Protein AF-A0A9W9SKX3-F1 (afdb_monomer)

Solvent-accessible surface area (backbone atoms only — not comparable to full-atom values): 18596 Å² total; per-residue (Å²): 136,82,83,76,76,80,79,74,72,81,69,58,76,61,80,71,38,95,54,42,66,59,54,50,50,53,52,48,54,53,48,56,59,69,65,38,61,65,58,38,24,71,70,32,50,40,40,83,48,61,74,88,72,65,64,90,81,60,79,49,69,52,56,48,48,51,50,60,40,49,48,82,73,51,78,71,73,56,67,73,58,59,74,69,52,85,71,80,72,81,78,50,69,45,62,82,45,67,69,29,46,52,52,50,53,52,52,54,46,53,52,51,53,51,51,45,63,73,47,64,78,52,58,73,64,60,57,52,52,49,52,50,54,51,50,54,28,50,71,64,54,83,53,51,68,47,24,53,54,48,19,64,73,22,50,82,88,35,46,70,56,13,52,50,20,47,54,49,32,51,50,50,53,51,54,52,52,54,51,53,56,47,54,51,48,53,57,51,50,69,68,63,77,62,77,86,85,60,84,82,78,51,69,66,56,58,52,52,57,56,70,73,46,51,73,69,53,51,52,48,52,54,51,52,50,56,51,52,53,54,50,52,54,52,52,50,54,52,50,53,55,49,52,55,56,56,60,69,71,74,73,84,86,83,85,93,73,98,75,80,92,83,83,88,82,93,77,90,78,84,82,82,79,85,80,89,77,86,83,80,87,80,88,80,89,78,90,79,84,83,78,89,83,82,92,78,133

Structure (mmCIF, N/CA/C/O backbone):
data_AF-A0A9W9SKX3-F1
#
_entry.id   AF-A0A9W9SKX3-F1
#
loop_
_atom_site.group_PDB
_atom_site.id
_atom_site.type_symbol
_atom_site.label_atom_id
_atom_site.label_alt_id
_atom_site.label_comp_id
_atom_site.label_asym_id
_atom_site.label_entity_id
_atom_site.label_seq_id
_atom_site.pdbx_PDB_ins_code
_atom_site.Cartn_x
_atom_site.Cartn_y
_atom_site.Cartn_z
_atom_site.occupancy
_atom_site.B_iso_or_equiv
_atom_site.auth_seq_id
_atom_site.auth_comp_id
_atom_site.auth_asym_id
_atom_site.auth_atom_id
_atom_site.pdbx_PDB_model_num
ATOM 1 N N . MET A 1 1 ? -3.813 43.305 -22.217 1.00 40.09 1 MET A N 1
ATOM 2 C CA . MET A 1 1 ? -4.902 42.540 -21.576 1.00 40.09 1 MET A CA 1
ATOM 3 C C . MET A 1 1 ? -4.262 41.583 -20.588 1.00 40.09 1 MET A C 1
ATOM 5 O O . MET A 1 1 ? -3.476 40.748 -21.013 1.00 40.09 1 MET A O 1
ATOM 9 N N . GLY A 1 2 ? -4.459 41.805 -19.288 1.00 44.22 2 GLY A N 1
ATOM 10 C CA . GLY A 1 2 ? -3.821 41.015 -18.234 1.00 44.22 2 GLY A CA 1
ATOM 11 C C . GLY A 1 2 ? -4.631 39.759 -17.936 1.00 44.22 2 GLY A C 1
ATOM 12 O O . GLY A 1 2 ? -5.808 39.866 -17.610 1.00 44.22 2 GLY A O 1
ATOM 13 N N . LEU A 1 3 ? -4.001 38.592 -18.056 1.00 43.84 3 LEU A N 1
ATOM 14 C CA . LEU A 1 3 ? -4.539 37.328 -17.562 1.00 43.84 3 LEU A CA 1
ATOM 15 C C . LEU A 1 3 ? -4.432 37.354 -16.034 1.00 43.84 3 LEU A C 1
ATOM 17 O O . LEU A 1 3 ? -3.364 37.112 -15.473 1.00 43.84 3 LEU A O 1
ATOM 21 N N . THR A 1 4 ? -5.515 37.720 -15.356 1.00 54.31 4 THR A N 1
ATOM 22 C CA . THR A 1 4 ? -5.640 37.494 -13.917 1.00 54.31 4 THR A CA 1
ATOM 23 C C . THR A 1 4 ? -5.700 35.988 -13.711 1.00 54.31 4 THR A C 1
ATOM 25 O O . THR A 1 4 ? -6.670 35.351 -14.110 1.00 54.31 4 THR A O 1
ATOM 28 N N . ALA A 1 5 ? -4.629 35.412 -13.166 1.00 51.38 5 ALA A N 1
ATOM 29 C CA . ALA A 1 5 ? -4.617 34.017 -12.761 1.00 51.38 5 ALA A CA 1
ATOM 30 C C . ALA A 1 5 ? -5.738 33.815 -11.737 1.00 51.38 5 ALA A C 1
ATOM 32 O O . ALA A 1 5 ? -5.688 34.401 -10.653 1.00 51.38 5 ALA A O 1
ATOM 33 N N . ASP A 1 6 ? -6.748 33.027 -12.103 1.00 45.41 6 ASP A N 1
ATOM 34 C CA . ASP A 1 6 ? -7.786 32.596 -11.179 1.00 45.41 6 ASP A CA 1
ATOM 35 C C . ASP A 1 6 ? -7.108 31.874 -10.018 1.00 45.41 6 ASP A C 1
ATOM 37 O O . ASP A 1 6 ? -6.620 30.748 -10.133 1.00 45.41 6 ASP A O 1
ATOM 41 N N . THR A 1 7 ? -7.044 32.546 -8.873 1.00 50.81 7 THR A N 1
ATOM 42 C CA . THR A 1 7 ? -6.678 31.927 -7.609 1.00 50.81 7 THR A CA 1
ATOM 43 C C . THR A 1 7 ? -7.859 31.075 -7.176 1.00 50.81 7 THR A C 1
ATOM 45 O O . THR A 1 7 ? -8.626 31.463 -6.294 1.00 50.81 7 THR A O 1
ATOM 48 N N . THR A 1 8 ? -8.042 29.923 -7.819 1.00 56.19 8 THR A N 1
ATOM 49 C CA . THR A 1 8 ? -8.945 28.889 -7.328 1.00 56.19 8 THR A CA 1
ATOM 50 C C . THR A 1 8 ? -8.394 28.451 -5.981 1.00 56.19 8 THR A C 1
ATOM 52 O O . THR A 1 8 ? -7.432 27.682 -5.889 1.00 56.19 8 THR A O 1
ATOM 55 N N . THR A 1 9 ? -8.948 29.016 -4.916 1.00 61.16 9 THR A N 1
ATOM 56 C CA . THR A 1 9 ? -8.753 28.537 -3.558 1.00 61.16 9 THR A CA 1
ATOM 57 C C . THR A 1 9 ? -9.090 27.054 -3.581 1.00 61.16 9 THR A C 1
ATOM 59 O O . THR A 1 9 ? -10.220 26.677 -3.884 1.00 61.16 9 THR A O 1
ATOM 62 N N . LYS A 1 10 ? -8.079 26.202 -3.358 1.00 63.31 10 LYS A N 1
ATOM 63 C CA . LYS A 1 10 ? -8.256 24.754 -3.229 1.00 63.31 10 LYS A CA 1
ATOM 64 C C . LYS A 1 10 ? -9.215 24.524 -2.066 1.00 63.31 10 LYS A C 1
ATOM 66 O O . LYS A 1 10 ? -8.787 24.528 -0.914 1.00 63.31 10 LYS A O 1
ATOM 71 N N . LYS A 1 11 ? -10.511 24.421 -2.363 1.00 64.50 11 LYS A N 1
ATOM 72 C CA . LYS A 1 11 ? -11.519 24.030 -1.383 1.00 64.50 11 LYS A CA 1
ATOM 73 C C . LYS A 1 11 ? -11.118 22.658 -0.868 1.00 64.50 11 LYS A C 1
ATOM 75 O O . LYS A 1 11 ? -10.667 21.816 -1.648 1.00 64.50 11 LYS A O 1
ATOM 80 N N . ASN A 1 12 ? -11.200 22.469 0.443 1.00 66.25 12 ASN A N 1
ATOM 81 C CA . ASN A 1 12 ? -10.890 21.179 1.022 1.00 66.25 12 ASN A CA 1
ATOM 82 C C . ASN A 1 12 ? -11.922 20.189 0.455 1.00 66.25 12 ASN A C 1
ATOM 84 O O . ASN A 1 12 ? -13.111 20.498 0.503 1.00 66.25 12 ASN A O 1
ATOM 88 N N . PRO A 1 13 ? -11.528 19.040 -0.119 1.00 65.94 13 PRO A N 1
ATOM 89 C CA . PRO A 1 13 ? -12.482 18.085 -0.690 1.00 65.94 13 PRO A CA 1
ATOM 90 C C . PRO A 1 13 ? -13.563 17.647 0.313 1.00 65.94 13 PRO A C 1
ATOM 92 O O . PRO A 1 13 ? -14.682 17.333 -0.079 1.00 65.94 13 PRO A O 1
ATOM 95 N N . PHE A 1 14 ? -13.270 17.709 1.615 1.00 66.00 14 PHE A N 1
ATOM 96 C CA . PHE A 1 14 ? -14.242 17.442 2.677 1.00 66.00 14 PHE A CA 1
ATOM 97 C C . PHE A 1 14 ? -15.330 18.515 2.826 1.00 66.00 14 PHE A C 1
ATOM 99 O O . PHE A 1 14 ? -16.426 18.186 3.272 1.00 66.00 14 PHE A O 1
ATOM 106 N N . ASP A 1 15 ? -15.075 19.757 2.405 1.00 71.94 15 ASP A N 1
ATOM 107 C CA . ASP A 1 15 ? -16.069 20.842 2.435 1.00 71.94 15 ASP A CA 1
ATOM 108 C C . ASP A 1 15 ? -17.178 20.625 1.391 1.00 71.94 15 ASP A C 1
ATOM 110 O O . ASP A 1 15 ? -18.243 21.232 1.473 1.00 71.94 15 ASP A O 1
ATOM 114 N N . LEU A 1 16 ? -16.928 19.761 0.401 1.00 72.69 16 LEU A N 1
ATOM 115 C CA . LEU A 1 16 ? -17.885 19.376 -0.639 1.00 72.69 16 LEU A CA 1
ATOM 116 C C . LEU A 1 16 ? -18.698 18.128 -0.251 1.00 72.69 16 LEU A C 1
ATOM 118 O O . LEU A 1 16 ? -19.629 17.754 -0.962 1.00 72.69 16 LEU A O 1
ATOM 122 N N . CYS A 1 17 ? -18.372 17.476 0.872 1.00 74.25 17 CYS A N 1
ATOM 123 C CA . CYS A 1 17 ? -19.089 16.294 1.336 1.00 74.25 17 CYS A CA 1
ATOM 124 C C . CYS A 1 17 ? -20.402 16.687 2.017 1.00 74.25 17 CYS A C 1
ATOM 126 O O . CYS A 1 17 ? -20.392 17.316 3.074 1.00 74.25 17 CYS A O 1
ATOM 128 N N . ALA A 1 18 ? -21.533 16.225 1.475 1.00 80.50 18 ALA A N 1
ATOM 129 C CA . ALA A 1 18 ? -22.851 16.399 2.096 1.00 80.50 18 ALA A CA 1
ATOM 130 C C . ALA A 1 18 ? -22.955 15.761 3.498 1.00 80.50 18 ALA A C 1
ATOM 132 O O . ALA A 1 18 ? -23.815 16.141 4.287 1.00 80.50 18 ALA A O 1
ATOM 133 N N . TYR A 1 19 ? -22.068 14.810 3.807 1.00 83.44 19 TYR A N 1
ATOM 134 C CA . TYR A 1 19 ? -22.033 14.054 5.060 1.00 83.44 19 TYR A CA 1
ATOM 135 C C . TYR A 1 19 ? -20.708 14.246 5.811 1.00 83.44 19 TYR A C 1
ATOM 137 O O . TYR A 1 19 ? -20.198 13.312 6.428 1.00 83.44 19 TYR A O 1
ATOM 145 N N . SER A 1 20 ? -20.116 15.442 5.742 1.00 84.62 20 SER A N 1
ATOM 146 C CA . SER A 1 20 ? -18.837 15.748 6.401 1.00 84.62 20 SER A CA 1
ATOM 147 C C . SER A 1 20 ? -18.860 15.466 7.910 1.00 84.62 20 SER A C 1
ATOM 149 O O . SER A 1 20 ? -17.894 14.912 8.435 1.00 84.62 20 SER A O 1
ATOM 151 N N . GLU A 1 21 ? -19.976 15.748 8.588 1.00 86.94 21 GLU A N 1
ATOM 152 C CA . GLU A 1 21 ? -20.178 15.433 10.009 1.00 86.94 21 GLU A CA 1
ATOM 153 C C . GLU A 1 21 ? -20.136 13.925 10.282 1.00 86.94 21 GLU A C 1
ATOM 155 O O . GLU A 1 21 ? -19.436 13.485 11.190 1.00 86.94 21 GLU A O 1
ATOM 160 N N . LEU A 1 22 ? -20.806 13.119 9.453 1.00 87.50 22 LEU A N 1
ATOM 161 C CA . LEU A 1 22 ? -20.829 11.662 9.601 1.00 87.50 22 LEU A CA 1
ATOM 162 C C . LEU A 1 22 ? -19.451 11.043 9.336 1.00 87.50 22 LEU A C 1
ATOM 164 O O . LEU A 1 22 ? -19.031 10.124 10.039 1.00 87.50 22 LEU A O 1
ATOM 168 N N . VAL A 1 23 ? -18.724 11.553 8.336 1.00 87.31 23 VAL A N 1
ATOM 169 C CA . VAL A 1 23 ? -17.339 11.137 8.064 1.00 87.31 23 VAL A CA 1
ATOM 170 C C . VAL A 1 23 ? -16.444 11.482 9.255 1.00 87.31 23 VAL A C 1
ATOM 172 O O . VAL A 1 23 ? -15.655 10.643 9.689 1.00 87.31 23 VAL A O 1
ATOM 175 N N . TYR A 1 24 ? -16.588 12.684 9.817 1.00 86.44 24 TYR A N 1
ATOM 176 C CA . TYR A 1 24 ? -15.844 13.111 10.999 1.00 86.44 24 TYR A CA 1
ATOM 177 C C . TYR A 1 24 ? -16.155 12.244 12.227 1.00 86.44 24 TYR A C 1
ATOM 179 O O . TYR A 1 24 ? -15.233 11.793 12.910 1.00 86.44 24 TYR A O 1
ATOM 187 N N . GLU A 1 25 ? -17.431 11.960 12.487 1.00 87.56 25 GLU A N 1
ATOM 188 C CA . GLU A 1 25 ? -17.866 11.091 13.582 1.00 87.56 25 GLU A CA 1
ATOM 189 C C . GLU A 1 25 ? -17.311 9.673 13.412 1.00 87.56 25 GLU A C 1
ATOM 191 O O . GLU A 1 25 ? -16.706 9.127 14.334 1.00 87.56 25 GLU A O 1
ATOM 196 N N . THR A 1 26 ? -17.410 9.110 12.205 1.00 88.25 26 THR A N 1
ATOM 197 C CA . THR A 1 26 ? -16.877 7.778 11.890 1.00 88.25 26 THR A CA 1
ATOM 198 C C . THR A 1 26 ? -15.363 7.722 12.103 1.00 88.25 26 THR A C 1
ATOM 200 O O . THR A 1 26 ? -14.863 6.809 12.757 1.00 88.25 26 THR A O 1
ATOM 203 N N . MET A 1 27 ? -14.620 8.723 11.620 1.00 87.94 27 MET A N 1
ATOM 204 C CA . MET A 1 27 ? -13.174 8.828 11.845 1.00 87.94 27 MET A CA 1
ATOM 205 C C . MET A 1 27 ? -12.830 8.957 13.332 1.00 87.94 27 MET A C 1
ATOM 207 O O . MET A 1 27 ? -11.883 8.328 13.800 1.00 87.94 27 MET A O 1
ATOM 211 N N . THR A 1 28 ? -13.611 9.724 14.089 1.00 87.06 28 THR A N 1
ATOM 212 C CA . THR A 1 28 ? -13.424 9.890 15.537 1.00 87.06 28 THR A CA 1
ATOM 213 C C . THR A 1 28 ? -13.655 8.575 16.279 1.00 87.06 28 THR A C 1
ATOM 215 O O . THR A 1 28 ? -12.850 8.208 17.129 1.00 87.06 28 THR A O 1
ATOM 218 N N . LEU A 1 29 ? -14.693 7.817 15.915 1.00 87.44 29 LEU A N 1
ATOM 219 C CA . LEU A 1 29 ? -14.964 6.494 16.483 1.00 87.44 29 LEU A CA 1
ATOM 220 C C . LEU A 1 29 ? -13.845 5.493 16.178 1.00 87.44 29 LEU A C 1
ATOM 222 O O . LEU A 1 29 ? -13.479 4.695 17.042 1.00 87.44 29 LEU A O 1
ATOM 226 N N . ILE A 1 30 ? -13.282 5.540 14.967 1.00 88.69 30 ILE A N 1
ATOM 227 C CA . ILE A 1 30 ? -12.118 4.729 14.597 1.00 88.69 30 ILE A CA 1
ATOM 228 C C . ILE A 1 30 ? -10.927 5.109 15.482 1.00 88.69 30 ILE A C 1
ATOM 230 O O . ILE A 1 30 ? -10.286 4.226 16.045 1.00 88.69 30 ILE A O 1
ATOM 234 N N . LEU A 1 31 ? -10.645 6.403 15.655 1.00 87.88 31 LEU A N 1
ATOM 235 C CA . LEU A 1 31 ? -9.542 6.868 16.499 1.00 87.88 31 LEU A CA 1
ATOM 236 C C . LEU A 1 31 ? -9.719 6.459 17.967 1.00 87.88 31 LEU A C 1
ATOM 238 O O . LEU A 1 31 ? -8.793 5.878 18.528 1.00 87.88 31 LEU A O 1
ATOM 242 N N . ASP A 1 32 ? -10.903 6.656 18.554 1.00 85.31 32 ASP A N 1
ATOM 243 C CA . ASP A 1 32 ? -11.211 6.254 19.937 1.00 85.31 32 ASP A CA 1
ATOM 244 C C . ASP A 1 32 ? -11.018 4.740 20.148 1.00 85.31 32 ASP A C 1
ATOM 246 O O . ASP A 1 32 ? -10.490 4.287 21.169 1.00 85.31 32 ASP A O 1
ATOM 250 N N . ARG A 1 33 ? -11.346 3.930 19.129 1.00 85.00 33 ARG A N 1
ATOM 251 C CA . ARG A 1 33 ? -11.105 2.476 19.133 1.00 85.00 33 ARG A CA 1
ATOM 252 C C . ARG A 1 33 ? -9.624 2.130 19.307 1.00 85.00 33 ARG A C 1
ATOM 254 O O . ARG A 1 33 ? -9.314 1.119 19.938 1.00 85.00 33 ARG A O 1
ATOM 261 N N . PHE A 1 34 ? -8.737 2.927 18.712 1.00 85.94 34 PHE A N 1
ATOM 262 C CA . PHE A 1 34 ? -7.289 2.704 18.685 1.00 85.94 34 PHE A CA 1
ATOM 263 C C . PHE A 1 34 ? -6.523 3.466 19.774 1.00 85.94 34 PHE A C 1
ATOM 265 O O . PHE A 1 34 ? -5.376 3.119 20.058 1.00 85.94 34 PHE A O 1
ATOM 272 N N . GLU A 1 35 ? -7.136 4.472 20.396 1.00 85.94 35 GLU A N 1
ATOM 273 C CA . GLU A 1 35 ? -6.542 5.267 21.472 1.00 85.94 35 GLU A CA 1
ATOM 274 C C . GLU A 1 35 ? -6.507 4.502 22.804 1.00 85.94 35 GLU A C 1
ATOM 276 O O . GLU A 1 35 ? -5.521 4.564 23.547 1.00 85.94 35 GLU A O 1
ATOM 281 N N . ASP A 1 36 ? -7.540 3.702 23.085 1.00 85.50 36 ASP A N 1
ATOM 282 C CA . ASP A 1 36 ? -7.607 2.895 24.301 1.00 85.50 36 ASP A CA 1
ATOM 283 C C . ASP A 1 36 ? -6.690 1.664 24.213 1.00 85.50 36 ASP A C 1
ATOM 285 O O . ASP A 1 36 ? -7.048 0.563 23.781 1.00 85.50 36 ASP A O 1
ATOM 289 N N . SER A 1 37 ? -5.468 1.881 24.686 1.00 81.25 37 SER A N 1
ATOM 290 C CA . SER A 1 37 ? -4.417 0.881 24.858 1.00 81.25 37 SER A CA 1
ATOM 291 C C . SER A 1 37 ? -4.879 -0.409 25.561 1.00 81.25 37 SER A C 1
ATOM 293 O O . SER A 1 37 ? -4.462 -1.504 25.174 1.00 81.25 37 SER A O 1
ATOM 295 N N . GLY A 1 38 ? -5.782 -0.306 26.544 1.00 85.81 38 GLY A N 1
ATOM 296 C CA . GLY A 1 38 ? -6.318 -1.446 27.284 1.00 85.81 38 GLY A CA 1
ATOM 297 C C . GLY A 1 38 ? -7.301 -2.254 26.442 1.00 85.81 38 GLY A C 1
ATOM 298 O O . GLY A 1 38 ? -7.209 -3.483 26.390 1.00 85.81 38 GLY A O 1
ATOM 299 N N . LYS A 1 39 ? -8.199 -1.585 25.708 1.00 88.50 39 LYS A N 1
ATOM 300 C CA . LYS A 1 39 ? -9.089 -2.249 24.737 1.00 88.50 39 LYS A CA 1
ATOM 301 C C . LYS A 1 39 ? -8.292 -2.923 23.622 1.00 88.50 39 LYS A C 1
ATOM 303 O O . LYS A 1 39 ? -8.586 -4.070 23.284 1.00 88.50 39 LYS A O 1
ATOM 308 N N . MET A 1 40 ? -7.263 -2.256 23.099 1.00 88.06 40 MET A N 1
ATOM 309 C CA . MET A 1 40 ? -6.363 -2.803 22.079 1.00 88.06 40 MET A CA 1
ATOM 310 C C . MET A 1 40 ? -5.644 -4.064 22.569 1.00 88.06 40 MET A C 1
ATOM 312 O O . MET A 1 40 ? -5.641 -5.089 21.883 1.00 88.06 40 MET A O 1
ATOM 316 N N . GLN A 1 41 ? -5.082 -4.022 23.779 1.00 89.06 41 GLN A N 1
ATOM 317 C CA . GLN A 1 41 ? -4.439 -5.177 24.400 1.00 89.06 41 GLN A CA 1
ATOM 318 C C . GLN A 1 41 ? -5.423 -6.331 24.621 1.00 89.06 41 GLN A C 1
ATOM 320 O O . GLN A 1 41 ? -5.132 -7.467 24.247 1.00 89.06 41 GLN A O 1
ATOM 325 N N . ASN A 1 42 ? -6.600 -6.055 25.183 1.00 90.62 42 ASN A N 1
ATOM 326 C CA . ASN A 1 42 ? -7.588 -7.088 25.489 1.00 90.62 42 ASN A CA 1
ATOM 327 C C . ASN A 1 42 ? -8.127 -7.753 24.216 1.00 90.62 42 ASN A C 1
ATOM 329 O O . ASN A 1 42 ? -8.180 -8.983 24.125 1.00 90.62 42 ASN A O 1
ATOM 333 N N . ARG A 1 43 ? -8.476 -6.949 23.209 1.00 90.69 43 ARG A N 1
ATOM 334 C CA . ARG A 1 43 ? -9.120 -7.428 21.985 1.00 90.69 43 ARG A CA 1
ATOM 335 C C . ARG A 1 43 ? -8.135 -8.064 21.015 1.00 90.69 43 ARG A C 1
ATOM 337 O O . ARG A 1 43 ? -8.368 -9.182 20.565 1.00 90.69 43 ARG A O 1
ATOM 344 N N . TYR A 1 44 ? -7.016 -7.395 20.747 1.00 92.44 44 TYR A N 1
ATOM 345 C CA . TYR A 1 44 ? -6.060 -7.827 19.725 1.00 92.44 44 TYR A CA 1
ATOM 346 C C . TYR A 1 44 ? -4.773 -8.430 20.301 1.00 92.44 44 TYR A C 1
ATOM 348 O O . TYR A 1 44 ? -3.903 -8.866 19.557 1.00 92.44 44 TYR A O 1
ATOM 356 N N . GLY A 1 45 ? -4.639 -8.533 21.627 1.00 90.25 45 GLY A N 1
ATOM 357 C CA . GLY A 1 45 ? -3.448 -9.127 22.244 1.00 90.25 45 GLY A CA 1
ATOM 358 C C . GLY A 1 45 ? -2.196 -8.275 22.057 1.00 90.25 45 GLY A C 1
ATOM 359 O O . GLY A 1 45 ? -1.088 -8.813 22.065 1.00 90.25 45 GLY A O 1
ATOM 360 N N . CYS A 1 46 ? -2.367 -6.968 21.855 1.00 88.81 46 CYS A N 1
ATOM 361 C CA . CYS A 1 46 ? -1.265 -6.037 21.684 1.00 88.81 46 CYS A CA 1
ATOM 362 C C . CYS A 1 46 ? -0.401 -6.007 22.951 1.00 88.81 46 CYS A C 1
ATOM 364 O O . CYS A 1 46 ? -0.873 -5.652 24.029 1.00 88.81 46 CYS A O 1
ATOM 366 N N . ALA A 1 47 ? 0.877 -6.349 22.816 1.00 87.44 47 ALA A N 1
ATOM 367 C CA . ALA A 1 47 ? 1.869 -6.178 23.868 1.00 87.44 47 ALA A CA 1
ATOM 368 C C . ALA A 1 47 ? 2.702 -4.928 23.572 1.00 87.44 47 ALA A C 1
ATOM 370 O O . ALA A 1 47 ? 3.182 -4.756 22.448 1.00 87.44 47 ALA A O 1
ATOM 371 N N . GLY A 1 48 ? 2.877 -4.061 24.570 1.00 83.38 48 GLY A N 1
ATOM 372 C CA . GLY A 1 48 ? 3.811 -2.944 24.472 1.00 83.38 48 GLY A CA 1
ATOM 373 C C . GLY A 1 48 ? 5.236 -3.475 24.333 1.00 83.38 48 GLY A C 1
ATOM 374 O O . GLY A 1 48 ? 5.664 -4.322 25.119 1.00 83.38 48 GLY A O 1
ATOM 375 N N . VAL A 1 49 ? 5.961 -3.003 23.323 1.00 82.50 49 VAL A N 1
ATOM 376 C CA . VAL A 1 49 ? 7.352 -3.397 23.080 1.00 82.50 49 VAL A CA 1
ATOM 377 C C . VAL A 1 49 ? 8.220 -2.150 23.070 1.00 82.50 49 VAL A C 1
ATOM 379 O O . VAL A 1 49 ? 7.882 -1.136 22.458 1.00 82.50 49 VAL A O 1
ATOM 382 N N . ASN A 1 50 ? 9.359 -2.218 23.758 1.00 79.38 50 ASN A N 1
ATOM 383 C CA . ASN A 1 50 ? 10.345 -1.147 23.703 1.00 79.38 50 ASN A CA 1
ATOM 384 C C . ASN A 1 50 ? 10.947 -1.104 22.297 1.00 79.38 50 ASN A C 1
ATOM 386 O O . ASN A 1 50 ? 11.374 -2.136 21.787 1.00 79.38 50 ASN A O 1
ATOM 390 N N . ALA A 1 51 ? 11.035 0.081 21.687 1.00 69.94 51 ALA A N 1
ATOM 391 C CA . ALA A 1 51 ? 11.567 0.239 20.328 1.00 69.94 51 ALA A CA 1
ATOM 392 C C . ALA A 1 51 ? 12.958 -0.406 20.148 1.00 69.94 51 ALA A C 1
ATOM 394 O O . ALA A 1 51 ? 13.253 -0.943 19.087 1.00 69.94 51 ALA A O 1
ATOM 395 N N . SER A 1 52 ? 13.773 -0.446 21.207 1.00 72.62 52 SER A N 1
ATOM 396 C CA . SER A 1 52 ? 15.091 -1.095 21.224 1.00 72.62 52 SER A CA 1
ATOM 397 C C . SER A 1 52 ? 15.063 -2.622 21.055 1.00 72.62 52 SER A C 1
ATOM 399 O O . SER A 1 52 ? 16.100 -3.214 20.783 1.00 72.62 52 SER A O 1
ATOM 401 N N . GLN A 1 53 ? 13.910 -3.273 21.241 1.00 69.81 53 GLN A N 1
ATOM 402 C CA . GLN A 1 53 ? 13.729 -4.724 21.075 1.00 69.81 53 GLN A CA 1
ATOM 403 C C . GLN A 1 53 ? 13.271 -5.109 19.661 1.00 69.81 53 GLN A C 1
ATOM 405 O O . GLN A 1 53 ? 13.314 -6.285 19.303 1.00 69.81 53 GLN A O 1
ATOM 410 N N . LEU A 1 54 ? 12.844 -4.139 18.845 1.00 66.62 54 LEU A N 1
ATOM 411 C CA . LEU A 1 54 ? 12.547 -4.347 17.430 1.00 66.62 54 LEU A CA 1
ATOM 412 C C . LEU A 1 54 ? 13.880 -4.358 16.670 1.00 66.62 54 LEU A C 1
ATOM 414 O O . LEU A 1 54 ? 14.340 -3.333 16.168 1.00 66.62 54 LEU A O 1
ATOM 418 N N . GLY A 1 55 ? 14.538 -5.519 16.672 1.00 59.16 55 GLY A N 1
ATOM 419 C CA . GLY A 1 55 ? 15.849 -5.716 16.059 1.00 59.16 55 GLY A CA 1
ATOM 420 C C . GLY A 1 55 ? 15.896 -5.291 14.584 1.00 59.16 55 GLY A C 1
ATOM 421 O O . GLY A 1 55 ? 14.867 -5.268 13.894 1.00 59.16 55 GLY A O 1
ATOM 422 N N . PRO A 1 56 ? 17.083 -4.929 14.068 1.00 61.34 56 PRO A N 1
ATOM 423 C CA . PRO A 1 56 ? 17.194 -4.389 12.733 1.00 61.34 56 PRO A CA 1
ATOM 424 C C . PRO A 1 56 ? 16.986 -5.388 11.582 1.00 61.34 56 PRO A C 1
ATOM 426 O O . PRO A 1 56 ? 16.932 -4.941 10.440 1.00 61.34 56 PRO A O 1
ATOM 429 N N . ASP A 1 57 ? 16.771 -6.671 11.872 1.00 56.34 57 ASP A N 1
ATOM 430 C CA . ASP A 1 57 ? 17.011 -7.775 10.930 1.00 56.34 57 ASP A CA 1
ATOM 431 C C . ASP A 1 57 ? 15.753 -8.393 10.294 1.00 56.34 57 ASP A C 1
ATOM 433 O O . ASP A 1 57 ? 15.800 -9.483 9.727 1.00 56.34 57 ASP A O 1
ATOM 437 N N . GLY A 1 58 ? 14.603 -7.715 10.353 1.00 61.75 58 GLY A N 1
ATOM 438 C CA . GLY A 1 58 ? 13.451 -8.115 9.534 1.00 61.75 58 GLY A CA 1
ATOM 439 C C . GLY A 1 58 ? 13.739 -7.966 8.026 1.00 61.75 58 GLY A C 1
ATOM 440 O O . GLY A 1 58 ? 14.699 -7.284 7.663 1.00 61.75 58 GLY A O 1
ATOM 441 N N . PRO A 1 59 ? 12.895 -8.519 7.129 1.00 60.00 59 PRO A N 1
ATOM 442 C CA . PRO A 1 59 ? 12.928 -8.278 5.676 1.00 60.00 59 PRO A CA 1
ATOM 443 C C . PRO A 1 59 ? 12.556 -6.820 5.348 1.00 60.00 59 PRO A C 1
ATOM 445 O O . PRO A 1 59 ? 11.560 -6.515 4.696 1.00 60.00 59 PRO A O 1
ATOM 448 N N . LYS A 1 60 ? 13.345 -5.882 5.866 1.00 64.06 60 LYS A N 1
ATOM 449 C CA . LYS A 1 60 ? 13.051 -4.458 5.889 1.00 64.06 60 LYS A CA 1
ATOM 450 C C . LYS A 1 60 ? 13.049 -3.860 4.502 1.00 64.06 60 LYS A C 1
ATOM 452 O O . LYS A 1 60 ? 12.284 -2.937 4.289 1.00 64.06 60 LYS A O 1
ATOM 457 N N . SER A 1 61 ? 13.843 -4.375 3.564 1.00 67.88 61 SER A N 1
ATOM 458 C CA . SER A 1 61 ? 13.966 -3.762 2.239 1.00 67.88 61 SER A CA 1
ATOM 459 C C . SER A 1 61 ? 12.619 -3.688 1.515 1.00 67.88 61 SER A C 1
ATOM 461 O O . SER A 1 61 ? 12.216 -2.603 1.103 1.00 67.88 61 SER A O 1
ATOM 463 N N . VAL A 1 62 ? 11.892 -4.805 1.449 1.00 75.88 62 VAL A N 1
ATOM 464 C CA . VAL A 1 62 ? 10.632 -4.922 0.699 1.00 75.88 62 VAL A CA 1
ATOM 465 C C . VAL A 1 62 ? 9.545 -4.055 1.343 1.00 75.88 62 VAL A C 1
ATOM 467 O O . VAL A 1 62 ? 8.966 -3.176 0.703 1.00 75.88 62 VAL A O 1
ATOM 470 N N . PHE A 1 63 ? 9.313 -4.228 2.649 1.00 74.75 63 PHE A N 1
ATOM 471 C CA . PHE A 1 63 ? 8.272 -3.487 3.368 1.00 74.75 63 PHE A CA 1
ATOM 472 C C . PHE A 1 63 ? 8.589 -1.999 3.525 1.00 74.75 63 PHE A C 1
ATOM 474 O O . PHE A 1 63 ? 7.676 -1.176 3.529 1.00 74.75 63 PHE A O 1
ATOM 481 N N . GLN A 1 64 ? 9.864 -1.622 3.634 1.00 80.25 64 GLN A N 1
ATOM 482 C CA . GLN A 1 64 ? 10.267 -0.219 3.703 1.00 80.25 64 GLN A CA 1
ATOM 483 C C . GLN A 1 64 ? 10.074 0.476 2.361 1.00 80.25 64 GLN A C 1
ATOM 485 O O . GLN A 1 64 ? 9.626 1.621 2.347 1.00 80.25 64 GLN A O 1
ATOM 490 N N . GLN A 1 65 ? 10.366 -0.186 1.239 1.00 75.69 65 GLN A N 1
ATOM 491 C CA . GLN A 1 65 ? 10.079 0.374 -0.081 1.00 75.69 65 GLN A CA 1
ATOM 492 C C . GLN A 1 65 ? 8.577 0.518 -0.314 1.00 75.69 65 GLN A C 1
ATOM 494 O O . GLN A 1 65 ? 8.137 1.571 -0.784 1.00 75.69 65 GLN A O 1
ATOM 499 N N . LEU A 1 66 ? 7.787 -0.482 0.089 1.00 79.94 66 LEU A N 1
ATOM 500 C CA . LEU A 1 66 ? 6.330 -0.408 0.038 1.00 79.94 66 LEU A CA 1
ATOM 501 C C . LEU A 1 66 ? 5.824 0.766 0.889 1.00 79.94 66 LEU A C 1
ATOM 503 O O . LEU A 1 66 ? 5.188 1.683 0.379 1.00 79.94 66 LEU A O 1
ATOM 507 N N . SER A 1 67 ? 6.213 0.820 2.164 1.00 78.38 67 SER A N 1
ATOM 508 C CA . SER A 1 67 ? 5.847 1.911 3.073 1.00 78.38 67 SER A CA 1
ATOM 509 C C . SER A 1 67 ? 6.286 3.280 2.544 1.00 78.38 67 SER A C 1
ATOM 511 O O . SER A 1 67 ? 5.519 4.234 2.615 1.00 78.38 67 SER A O 1
ATOM 513 N N . THR A 1 68 ? 7.475 3.387 1.946 1.00 79.06 68 THR A N 1
ATOM 514 C CA . THR A 1 68 ? 7.973 4.641 1.360 1.00 79.06 68 THR A CA 1
ATOM 515 C C . THR A 1 68 ? 7.161 5.061 0.138 1.00 79.06 68 THR A C 1
ATOM 517 O O . THR A 1 68 ? 6.866 6.245 -0.019 1.00 79.06 68 THR A O 1
ATOM 520 N N . SER A 1 69 ? 6.746 4.110 -0.695 1.00 76.50 69 SER A N 1
ATOM 521 C CA . SER A 1 69 ? 5.923 4.380 -1.879 1.00 76.50 69 SER A CA 1
ATOM 522 C C . SER A 1 69 ? 4.524 4.863 -1.491 1.00 76.50 69 SER A C 1
ATOM 524 O O . SER A 1 69 ? 3.991 5.785 -2.112 1.00 76.50 69 SER A O 1
ATOM 526 N N . PHE A 1 70 ? 3.983 4.327 -0.392 1.00 75.44 70 PHE A N 1
ATOM 527 C CA . PHE A 1 70 ? 2.691 4.718 0.172 1.00 75.44 70 PHE A CA 1
ATOM 528 C C . PHE A 1 70 ? 2.774 5.821 1.247 1.00 75.44 70 PHE A C 1
ATOM 530 O O . PHE A 1 70 ? 1.752 6.237 1.787 1.00 75.44 70 PHE A O 1
ATOM 537 N N . ASN A 1 71 ? 3.949 6.397 1.528 1.00 72.75 71 ASN A N 1
ATOM 538 C CA . ASN A 1 71 ? 4.074 7.464 2.533 1.00 72.75 71 ASN A CA 1
ATOM 539 C C . ASN A 1 71 ? 3.326 8.754 2.154 1.00 72.75 71 ASN A C 1
ATOM 541 O O . ASN A 1 71 ? 3.090 9.595 3.019 1.00 72.75 71 ASN A O 1
ATOM 545 N N . ASN A 1 72 ? 2.919 8.916 0.891 1.00 62.16 72 ASN A N 1
ATOM 546 C CA . ASN A 1 72 ? 2.053 10.026 0.481 1.00 62.16 72 ASN A CA 1
ATOM 547 C C . ASN A 1 72 ? 0.616 9.897 1.006 1.00 62.16 72 ASN A C 1
ATOM 549 O O . ASN A 1 72 ? -0.076 10.906 1.074 1.00 62.16 72 ASN A O 1
ATOM 553 N N . PHE A 1 73 ? 0.191 8.693 1.404 1.00 59.28 73 PHE A N 1
ATOM 554 C CA . PHE A 1 73 ? -1.108 8.439 2.038 1.00 59.28 73 PHE A CA 1
ATOM 555 C C . PHE A 1 73 ? -1.067 8.625 3.553 1.00 59.28 73 PHE A C 1
ATOM 557 O O . PHE A 1 73 ? -2.105 8.656 4.209 1.00 59.28 73 PHE A O 1
ATOM 564 N N . SER A 1 74 ? 0.129 8.769 4.129 1.00 57.53 74 SER A N 1
ATOM 565 C CA . SER A 1 74 ? 0.248 9.205 5.510 1.00 57.53 74 SER A CA 1
ATOM 566 C C . SER A 1 74 ? -0.286 10.629 5.576 1.00 57.53 74 SER A C 1
ATOM 568 O O . SER A 1 74 ? 0.284 11.530 4.952 1.00 57.53 74 SER A O 1
ATOM 570 N N . ALA A 1 75 ? -1.374 10.834 6.324 1.00 52.25 75 ALA A N 1
ATOM 571 C CA . ALA A 1 75 ? -1.788 12.160 6.744 1.00 52.25 75 ALA A CA 1
ATOM 572 C C . ALA A 1 75 ? -0.593 12.762 7.483 1.00 52.25 75 ALA A C 1
ATOM 574 O O . ALA A 1 75 ? -0.333 12.454 8.650 1.00 52.25 75 ALA A O 1
ATOM 575 N N . LYS A 1 76 ? 0.214 13.552 6.766 1.00 51.47 76 LYS A N 1
ATOM 576 C CA . LYS A 1 76 ? 1.301 14.316 7.357 1.00 51.47 76 LYS A CA 1
ATOM 577 C C . LYS A 1 76 ? 0.598 15.197 8.365 1.00 51.47 76 LYS A C 1
ATOM 579 O O . LYS A 1 76 ? -0.034 16.161 7.945 1.00 51.47 76 LYS A O 1
ATOM 584 N N . SER A 1 77 ? 0.643 14.819 9.649 1.00 45.69 77 SER A N 1
ATOM 585 C CA . SER A 1 77 ? 0.041 15.622 10.707 1.00 45.69 77 SER A CA 1
ATOM 586 C C . SER A 1 77 ? 0.551 17.024 10.459 1.00 45.69 77 SER A C 1
ATOM 588 O O . SER A 1 77 ? 1.775 17.233 10.450 1.00 45.69 77 SER A O 1
ATOM 590 N N . THR A 1 78 ? -0.360 17.929 10.121 1.00 44.50 78 THR A N 1
ATOM 591 C CA . THR A 1 78 ? -0.021 19.304 9.810 1.00 44.50 78 THR A CA 1
ATOM 592 C C . THR A 1 78 ? 0.902 19.777 10.918 1.00 44.50 78 THR A C 1
ATOM 594 O O . THR A 1 78 ? 0.641 19.537 12.095 1.00 44.50 78 THR A O 1
ATOM 597 N N . SER A 1 79 ? 2.054 20.337 10.554 1.00 47.62 79 SER A N 1
ATOM 598 C CA . SER A 1 79 ? 3.135 20.699 11.486 1.00 47.62 79 SER A CA 1
ATOM 599 C C . SER A 1 79 ? 2.656 21.532 12.685 1.00 47.62 79 SER A C 1
ATOM 601 O O . SER A 1 79 ? 3.310 21.551 13.725 1.00 47.62 79 SER A O 1
ATOM 603 N N . ILE A 1 80 ? 1.486 22.154 12.546 1.00 51.41 80 ILE A N 1
ATOM 604 C CA . ILE A 1 80 ? 0.721 22.865 13.566 1.00 51.41 80 ILE A CA 1
ATOM 605 C C . ILE A 1 80 ? 0.402 21.976 14.788 1.00 51.41 80 ILE A C 1
ATOM 607 O O . ILE A 1 80 ? 0.610 22.424 15.915 1.00 51.41 80 ILE A O 1
ATOM 611 N N . ASP A 1 81 ? 0.015 20.708 14.609 1.00 46.34 81 ASP A N 1
ATOM 612 C CA . ASP A 1 81 ? -0.282 19.798 15.732 1.00 46.34 81 ASP A CA 1
ATOM 613 C C . ASP A 1 81 ? 0.990 19.236 16.374 1.00 46.34 81 ASP A C 1
ATOM 615 O O . ASP A 1 81 ? 1.065 19.044 17.590 1.00 46.34 81 ASP A O 1
ATOM 619 N N . ARG A 1 82 ? 2.053 19.059 15.578 1.00 49.16 82 ARG A N 1
ATOM 620 C CA . ARG A 1 82 ? 3.382 18.683 16.092 1.00 49.16 82 ARG A CA 1
ATOM 621 C C . ARG A 1 82 ? 3.987 19.753 16.994 1.00 49.16 82 ARG A C 1
ATOM 623 O O . ARG A 1 82 ? 4.692 19.404 17.933 1.00 49.16 82 ARG A O 1
ATOM 630 N N . ALA A 1 83 ? 3.714 21.031 16.731 1.00 54.12 83 ALA A N 1
ATOM 631 C CA . ALA A 1 83 ? 4.216 22.130 17.552 1.00 54.12 83 ALA A CA 1
ATOM 632 C C . ALA A 1 83 ? 3.553 22.194 18.943 1.00 54.12 83 ALA A C 1
ATOM 634 O O . ALA A 1 83 ? 4.139 22.755 19.866 1.00 54.12 83 ALA A O 1
ATOM 635 N N . ARG A 1 84 ? 2.354 21.610 19.110 1.00 53.34 84 ARG A N 1
ATOM 636 C CA . ARG A 1 84 ? 1.626 21.559 20.394 1.00 53.34 84 ARG A CA 1
ATOM 637 C C . ARG A 1 84 ? 1.756 20.223 21.127 1.00 53.34 84 ARG A C 1
ATOM 639 O O . ARG A 1 84 ? 1.698 20.199 22.352 1.00 53.34 84 ARG A O 1
ATOM 646 N N . SER A 1 85 ? 1.984 19.123 20.412 1.00 49.50 85 SER A N 1
ATOM 647 C CA . SER A 1 85 ? 2.265 17.810 21.000 1.00 49.50 85 SER A CA 1
ATOM 648 C C . SER A 1 85 ? 3.747 17.703 21.384 1.00 49.50 85 SER A C 1
ATOM 650 O O . SER A 1 85 ? 4.538 17.046 20.706 1.00 49.50 85 SER A O 1
ATOM 652 N N . THR A 1 86 ? 4.153 18.316 22.493 1.00 48.06 86 THR A N 1
ATOM 653 C CA . THR A 1 86 ? 5.532 18.179 22.987 1.00 48.06 86 THR A CA 1
ATOM 654 C C . THR A 1 86 ? 5.871 16.768 23.482 1.00 48.06 86 THR A C 1
ATOM 656 O O . THR A 1 86 ? 7.051 16.479 23.648 1.00 48.06 86 THR A O 1
ATOM 659 N N . LEU A 1 87 ? 4.904 15.857 23.681 1.00 51.47 87 LEU A N 1
ATOM 660 C CA . LEU A 1 87 ? 5.161 14.610 24.421 1.00 51.47 87 LEU A CA 1
ATOM 661 C C . LEU A 1 87 ? 4.289 13.387 24.063 1.00 51.47 87 LEU A C 1
ATOM 663 O O . LEU A 1 87 ? 4.325 12.414 24.817 1.00 51.47 87 LEU A O 1
ATOM 667 N N . ILE A 1 88 ? 3.545 13.353 22.945 1.00 58.16 88 ILE A N 1
ATOM 668 C CA . ILE A 1 88 ? 2.843 12.111 22.557 1.00 58.16 88 ILE A CA 1
ATOM 669 C C . ILE A 1 88 ? 3.876 11.103 22.041 1.00 58.16 88 ILE A C 1
ATOM 671 O O . ILE A 1 88 ? 4.192 11.022 20.851 1.00 58.16 88 ILE A O 1
ATOM 675 N N . LYS A 1 89 ? 4.451 10.339 22.973 1.00 63.56 89 LYS A N 1
ATOM 676 C CA . LYS A 1 89 ? 5.275 9.175 22.667 1.00 63.56 89 LYS A CA 1
ATOM 677 C C . LYS A 1 89 ? 4.377 8.166 21.966 1.00 63.56 89 LYS A C 1
ATOM 679 O O . LYS A 1 89 ? 3.461 7.620 22.571 1.00 63.56 89 LYS A O 1
ATOM 684 N N . LYS A 1 90 ? 4.641 7.918 20.684 1.00 67.62 90 LYS A N 1
ATOM 685 C CA . LYS A 1 90 ? 4.029 6.793 19.979 1.00 67.62 90 LYS A CA 1
ATOM 686 C C . LYS A 1 90 ? 4.478 5.509 20.670 1.00 67.62 90 LYS A C 1
ATOM 688 O O . LYS A 1 90 ? 5.665 5.186 20.666 1.00 67.62 90 LYS A O 1
ATOM 693 N N . THR A 1 91 ? 3.539 4.803 21.283 1.00 70.56 91 THR A N 1
ATOM 694 C CA . THR A 1 91 ? 3.797 3.476 21.840 1.00 70.56 91 THR A CA 1
ATOM 695 C C . THR A 1 91 ? 3.844 2.469 20.698 1.00 70.56 91 THR A C 1
ATOM 697 O O . THR A 1 91 ? 2.950 2.441 19.852 1.00 70.56 91 THR A O 1
ATOM 700 N N . HIS A 1 92 ? 4.896 1.652 20.658 1.00 78.75 92 HIS A N 1
ATOM 701 C CA . HIS A 1 92 ? 4.986 0.540 19.721 1.00 78.75 92 HIS A CA 1
ATOM 702 C C . HIS A 1 92 ? 4.297 -0.686 20.313 1.00 78.75 92 HIS A C 1
ATOM 704 O O . HIS A 1 92 ? 4.552 -1.078 21.454 1.00 78.75 92 HIS A O 1
ATOM 710 N N . TRP A 1 93 ? 3.434 -1.292 19.508 1.00 85.31 93 TRP A N 1
ATOM 711 C CA . TRP A 1 93 ? 2.668 -2.475 19.865 1.00 85.31 93 TRP A CA 1
ATOM 712 C C . TRP A 1 93 ? 3.063 -3.628 18.957 1.00 85.31 93 TRP A C 1
ATOM 714 O O . TRP A 1 93 ? 3.299 -3.431 17.765 1.00 85.31 93 TRP A O 1
ATOM 724 N N . VAL A 1 94 ? 3.112 -4.833 19.517 1.00 86.69 94 VAL A N 1
ATOM 725 C CA . VAL A 1 94 ? 3.292 -6.069 18.753 1.00 86.69 94 VAL A CA 1
ATOM 726 C C . VAL A 1 94 ? 2.122 -6.995 19.034 1.00 86.69 94 VAL A C 1
ATOM 728 O O . VAL A 1 94 ? 1.7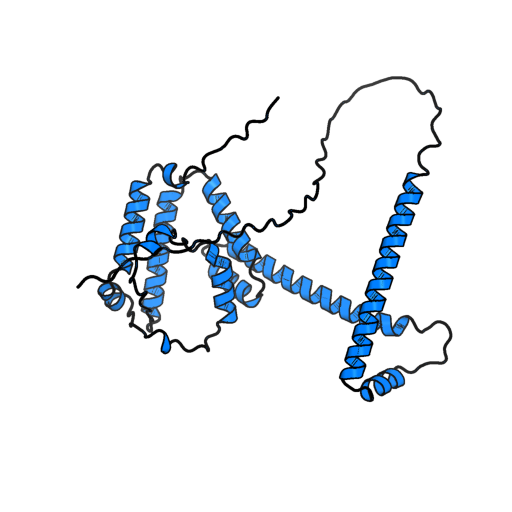64 -7.228 20.189 1.00 86.69 94 VAL A O 1
ATOM 731 N N . ILE A 1 95 ? 1.549 -7.542 17.967 1.00 91.75 95 ILE A N 1
ATOM 732 C CA . ILE A 1 95 ? 0.509 -8.564 18.031 1.00 91.75 95 ILE A CA 1
ATOM 733 C C . ILE A 1 95 ? 1.187 -9.905 17.779 1.00 91.75 95 ILE A C 1
ATOM 735 O O . ILE A 1 95 ? 1.766 -10.123 16.719 1.00 91.75 95 ILE A O 1
ATOM 739 N N . ARG A 1 96 ? 1.169 -10.784 18.784 1.00 88.88 96 ARG A N 1
ATOM 740 C CA . ARG A 1 96 ? 1.799 -12.114 18.699 1.00 88.88 96 ARG A CA 1
ATOM 741 C C . ARG A 1 96 ? 0.847 -13.201 18.211 1.00 88.88 96 ARG A C 1
ATOM 743 O O . ARG A 1 96 ? 1.296 -14.243 17.752 1.00 88.88 96 ARG A O 1
ATOM 750 N N . ASP A 1 97 ? -0.452 -12.975 18.368 1.00 92.88 97 ASP A N 1
ATOM 751 C CA . ASP A 1 97 ? -1.488 -13.938 18.018 1.00 92.88 97 ASP A CA 1
ATOM 752 C C . ASP A 1 97 ? -1.994 -13.658 16.600 1.00 92.88 97 ASP A C 1
ATOM 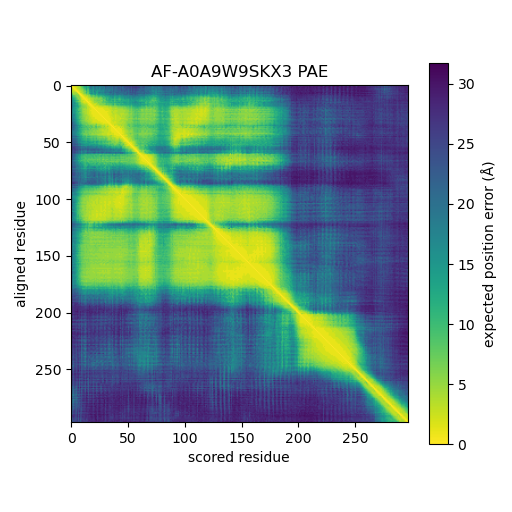754 O O . ASP A 1 97 ? -2.565 -12.599 16.333 1.00 92.88 97 ASP A O 1
ATOM 758 N N . HIS A 1 98 ? -1.788 -14.623 15.703 1.00 92.69 98 HIS A N 1
ATOM 759 C CA . HIS A 1 98 ? -2.207 -14.538 14.307 1.00 92.69 98 HIS A CA 1
ATOM 760 C C . HIS A 1 98 ? -3.708 -14.273 14.158 1.00 92.69 98 HIS A C 1
ATOM 762 O O . HIS A 1 98 ? -4.100 -13.383 13.413 1.00 92.69 98 HIS A O 1
ATOM 768 N N . LYS A 1 99 ? -4.556 -14.973 14.921 1.00 95.31 99 LYS A N 1
ATOM 769 C CA . LYS A 1 99 ? -6.017 -14.824 14.819 1.00 95.31 99 LYS A CA 1
ATOM 770 C C . LYS A 1 99 ? -6.465 -13.435 15.252 1.00 95.31 99 LYS A C 1
ATOM 772 O O . LYS A 1 99 ? -7.400 -12.857 14.698 1.00 95.31 99 LYS A O 1
ATOM 777 N N . LYS A 1 100 ? -5.784 -12.876 16.252 1.00 94.00 100 LYS A N 1
ATOM 778 C CA . LYS A 1 100 ? -6.051 -11.512 16.711 1.00 94.00 100 LYS A CA 1
ATOM 779 C C . LYS A 1 100 ? -5.561 -10.465 15.718 1.00 94.00 100 LYS A C 1
ATOM 781 O O . LYS A 1 100 ? -6.223 -9.442 15.563 1.00 94.00 100 LYS A O 1
ATOM 786 N N . PHE A 1 101 ? -4.447 -10.726 15.034 1.00 92.75 101 PHE A N 1
ATOM 787 C CA . PHE A 1 101 ? -3.992 -9.892 13.927 1.00 92.75 101 PHE A CA 1
ATOM 788 C C . PHE A 1 101 ? -5.003 -9.905 12.775 1.00 92.75 101 PHE A C 1
ATOM 790 O O . PHE A 1 101 ? -5.424 -8.840 12.340 1.00 92.75 101 PHE A O 1
ATOM 797 N N . GLU A 1 102 ? -5.481 -11.077 12.353 1.00 93.12 102 GLU A N 1
ATOM 798 C CA . GLU A 1 102 ? -6.535 -11.192 11.335 1.00 93.12 102 GLU A CA 1
ATOM 799 C C . GLU A 1 102 ? -7.804 -10.435 11.737 1.00 93.12 102 GLU A C 1
ATOM 801 O O . GLU A 1 102 ? -8.361 -9.697 10.931 1.00 93.12 102 GLU A O 1
ATOM 806 N N . THR A 1 103 ? -8.222 -10.547 13.002 1.00 94.12 103 THR A N 1
ATOM 807 C CA . THR A 1 103 ? -9.377 -9.802 13.528 1.00 94.12 103 THR A CA 1
ATOM 808 C C . THR A 1 103 ? -9.165 -8.287 13.434 1.00 94.12 103 THR A C 1
ATOM 810 O O . THR A 1 103 ? -10.084 -7.558 13.074 1.00 94.12 103 THR A O 1
ATOM 813 N N . LEU A 1 104 ? -7.956 -7.797 13.732 1.00 92.56 104 LEU A N 1
ATOM 814 C CA . LEU A 1 104 ? -7.619 -6.383 13.577 1.00 92.56 104 LEU A CA 1
ATOM 815 C C . LEU A 1 104 ? -7.710 -5.942 12.111 1.00 92.56 104 LEU A C 1
ATOM 817 O O . LEU A 1 104 ? -8.282 -4.891 11.832 1.00 92.56 104 LEU A O 1
ATOM 821 N N . ILE A 1 105 ? -7.147 -6.725 11.187 1.00 92.12 105 ILE A N 1
ATOM 822 C CA . ILE A 1 105 ? -7.186 -6.416 9.753 1.00 92.12 105 ILE A CA 1
ATOM 823 C C . ILE A 1 105 ? -8.627 -6.427 9.236 1.00 92.12 105 ILE A C 1
ATOM 825 O O . ILE A 1 105 ? -9.011 -5.517 8.506 1.00 92.12 105 ILE A O 1
ATOM 829 N N . TYR A 1 106 ? -9.436 -7.398 9.661 1.00 93.69 106 TYR A N 1
ATOM 830 C CA . TYR A 1 106 ? -10.852 -7.484 9.314 1.00 93.69 106 TYR A CA 1
ATOM 831 C C . TYR A 1 106 ? -11.637 -6.255 9.789 1.00 93.69 106 TYR A C 1
ATOM 833 O O . TYR A 1 106 ? -12.375 -5.654 9.014 1.00 93.69 106 TYR A O 1
ATOM 841 N N . ASP A 1 107 ? -11.437 -5.833 11.039 1.00 92.31 107 ASP A N 1
ATOM 842 C CA . ASP A 1 107 ? -12.095 -4.641 11.575 1.00 92.31 107 ASP A CA 1
ATOM 843 C C . ASP A 1 107 ? -11.626 -3.362 10.868 1.00 92.31 107 ASP A C 1
ATOM 845 O O . ASP A 1 107 ? -12.446 -2.515 10.518 1.00 92.31 107 ASP A O 1
ATOM 849 N N . ALA A 1 108 ? -10.317 -3.226 10.623 1.00 90.56 108 ALA A N 1
ATOM 850 C CA . ALA A 1 108 ? -9.755 -2.095 9.889 1.00 90.56 108 ALA A CA 1
ATOM 851 C C . ALA A 1 108 ? -10.329 -2.004 8.470 1.00 90.56 108 ALA A C 1
ATOM 853 O O . ALA A 1 108 ? -10.704 -0.917 8.033 1.00 90.56 108 ALA A O 1
ATOM 854 N N . LYS A 1 109 ? -10.458 -3.145 7.785 1.00 91.12 109 LYS A N 1
ATOM 855 C CA . LYS A 1 109 ? -11.131 -3.241 6.491 1.00 91.12 109 LYS A CA 1
ATOM 856 C C . LYS A 1 109 ? -12.592 -2.811 6.601 1.00 91.12 109 LYS A C 1
ATOM 858 O O . LYS A 1 109 ? -12.999 -1.921 5.873 1.00 91.12 109 LYS A O 1
ATOM 863 N N . GLY A 1 110 ? -13.345 -3.339 7.566 1.00 91.81 110 GLY A N 1
ATOM 864 C CA . GLY A 1 110 ? -14.745 -2.959 7.770 1.00 91.81 110 GLY A CA 1
ATOM 865 C C . GLY A 1 110 ? -14.943 -1.454 7.988 1.00 91.81 110 GLY A C 1
ATOM 866 O O . GLY A 1 110 ? -15.906 -0.879 7.481 1.00 91.81 110 GLY A O 1
ATOM 867 N N . TYR A 1 111 ? -14.016 -0.790 8.685 1.00 90.81 111 TYR A N 1
ATOM 868 C CA . TYR A 1 111 ? -14.027 0.667 8.834 1.00 90.81 111 TYR A CA 1
ATOM 869 C C . TYR A 1 111 ? -13.755 1.404 7.520 1.00 90.81 111 TYR A C 1
ATOM 871 O O . TYR A 1 111 ? -14.453 2.371 7.218 1.00 90.81 111 TYR A O 1
ATOM 879 N N . ILE A 1 112 ? -12.771 0.951 6.738 1.00 88.94 112 ILE A N 1
ATOM 880 C CA . ILE A 1 112 ? -12.453 1.522 5.422 1.00 88.94 112 ILE A CA 1
ATOM 881 C C . ILE A 1 112 ? -13.632 1.335 4.463 1.00 88.94 112 ILE A C 1
ATOM 883 O O . ILE A 1 112 ? -14.057 2.306 3.845 1.00 88.94 112 ILE A O 1
ATOM 887 N N . ASP A 1 113 ? -14.209 0.136 4.406 1.00 89.19 113 ASP A N 1
ATOM 888 C CA . ASP A 1 113 ? -15.352 -0.191 3.552 1.00 89.19 113 ASP A CA 1
ATOM 889 C C . ASP A 1 113 ? -16.575 0.658 3.926 1.00 89.19 113 ASP A C 1
ATOM 891 O O . ASP A 1 113 ? -17.245 1.209 3.055 1.00 89.19 113 ASP A O 1
ATOM 895 N N . SER A 1 114 ? -16.837 0.840 5.226 1.00 89.81 114 SER A N 1
ATOM 896 C CA . SER A 1 114 ? -17.933 1.697 5.705 1.00 89.81 114 SER A CA 1
ATOM 897 C C . SER A 1 114 ? -17.709 3.166 5.336 1.00 89.81 114 SER A C 1
ATOM 899 O O . SER A 1 114 ? -18.631 3.849 4.895 1.00 89.81 114 SER A O 1
ATOM 901 N N . LEU A 1 115 ? -16.476 3.663 5.480 1.00 88.69 115 LEU A N 1
ATOM 902 C CA . LEU A 1 115 ? -16.113 5.017 5.060 1.00 88.69 115 LEU A CA 1
ATOM 903 C C . LEU A 1 115 ? -16.243 5.189 3.549 1.00 88.69 115 LEU A C 1
ATOM 905 O O . LEU A 1 115 ? -16.720 6.228 3.096 1.00 88.69 115 LEU A O 1
ATOM 909 N N . GLN A 1 116 ? -15.859 4.182 2.771 1.00 86.69 116 GLN A N 1
ATOM 910 C CA . GLN A 1 116 ? -16.020 4.180 1.325 1.00 86.69 116 GLN A CA 1
ATOM 911 C C . GLN A 1 116 ? -17.502 4.163 0.937 1.00 86.69 116 GLN A C 1
ATOM 913 O O . GLN A 1 116 ? -17.899 4.896 0.038 1.00 86.69 116 GLN A O 1
ATOM 918 N N . ASP A 1 117 ? -18.344 3.409 1.645 1.00 87.19 117 ASP A N 1
ATOM 919 C CA . ASP A 1 117 ? -19.785 3.365 1.390 1.00 87.19 117 ASP A CA 1
ATOM 920 C C . ASP A 1 117 ? -20.470 4.709 1.675 1.00 87.19 117 ASP A C 1
ATOM 922 O O . ASP A 1 117 ? -21.301 5.165 0.888 1.00 87.19 117 ASP A O 1
ATOM 926 N N . ILE A 1 118 ? -20.071 5.393 2.753 1.00 86.38 118 ILE A N 1
ATOM 927 C CA . ILE A 1 118 ? -20.568 6.737 3.086 1.00 86.38 118 ILE A CA 1
ATOM 928 C C . ILE A 1 118 ? -20.063 7.770 2.069 1.00 86.38 118 ILE A C 1
ATOM 930 O O . ILE A 1 118 ? -20.783 8.704 1.711 1.00 86.38 118 ILE A O 1
ATOM 934 N N . THR A 1 119 ? -18.832 7.605 1.578 1.00 84.06 119 THR A N 1
ATOM 935 C CA . THR A 1 119 ? -18.197 8.559 0.659 1.00 84.06 119 THR A CA 1
ATOM 936 C C . THR A 1 119 ? -18.419 8.255 -0.822 1.00 84.06 119 THR A C 1
ATOM 938 O O . THR A 1 119 ? -18.088 9.097 -1.647 1.00 84.06 119 THR A O 1
ATOM 941 N N . LYS A 1 120 ? -19.063 7.142 -1.201 1.00 83.94 120 LYS A N 1
ATOM 942 C CA . LYS A 1 120 ? -19.280 6.754 -2.613 1.00 83.94 120 LYS A CA 1
ATOM 943 C C . LYS A 1 120 ? -20.037 7.784 -3.460 1.00 83.94 120 LYS A C 1
ATOM 945 O O . LYS A 1 120 ? -19.948 7.752 -4.682 1.00 83.94 120 LYS A O 1
ATOM 950 N N . ASN A 1 121 ? -20.807 8.659 -2.810 1.00 76.38 121 ASN A N 1
ATOM 951 C CA . ASN A 1 121 ? -21.598 9.707 -3.457 1.00 76.38 121 ASN A CA 1
ATOM 952 C C . ASN A 1 121 ? -20.836 11.034 -3.611 1.00 76.38 121 ASN A C 1
ATOM 954 O O . ASN A 1 121 ? -21.344 11.938 -4.274 1.00 76.38 121 ASN A O 1
ATOM 958 N N . LEU A 1 122 ? -19.652 11.178 -2.996 1.00 72.44 122 LEU A N 1
ATOM 959 C CA . LEU A 1 122 ? -18.745 12.277 -3.327 1.00 72.44 122 LEU A CA 1
ATOM 960 C C . LEU A 1 122 ? -18.370 12.132 -4.799 1.00 72.44 122 LEU A C 1
ATOM 962 O O . LEU A 1 122 ? -18.075 11.027 -5.247 1.00 72.44 122 LEU A O 1
ATOM 966 N N . GLU A 1 123 ? -18.464 13.243 -5.532 1.00 61.72 123 GLU A N 1
ATOM 967 C CA . GLU A 1 123 ? -18.365 13.323 -6.990 1.00 61.72 123 GLU A CA 1
ATOM 968 C C . GLU A 1 123 ? -17.403 12.281 -7.577 1.00 61.72 123 GLU A C 1
ATOM 970 O O . GLU A 1 123 ? -16.268 12.142 -7.125 1.00 61.72 123 GLU A O 1
ATOM 975 N N . SER A 1 124 ? -17.843 11.587 -8.630 1.00 59.81 124 SER A N 1
ATOM 976 C CA . SER A 1 124 ? -17.094 10.558 -9.373 1.00 59.81 124 SER A CA 1
ATOM 977 C C . SER A 1 124 ? -15.642 10.933 -9.713 1.00 59.81 124 SER A C 1
ATOM 979 O O . SER A 1 124 ? -14.804 10.052 -9.901 1.00 59.81 124 SER A O 1
ATOM 981 N N . HIS A 1 125 ? -15.337 12.231 -9.742 1.00 61.22 125 HIS A N 1
ATOM 982 C CA . HIS A 1 125 ? -14.001 12.785 -9.921 1.00 61.22 125 HIS A CA 1
ATOM 983 C C . HIS A 1 125 ? -13.050 12.401 -8.771 1.00 61.22 125 HIS A C 1
ATOM 985 O O . HIS A 1 125 ? -11.924 11.992 -9.028 1.00 61.22 125 HIS A O 1
ATOM 991 N N . SER A 1 126 ? -13.516 12.398 -7.516 1.00 67.19 126 SER A N 1
ATOM 992 C CA . SER A 1 126 ? -12.692 12.038 -6.353 1.00 67.19 126 SER A CA 1
ATOM 993 C C . SER A 1 126 ? -12.301 10.557 -6.333 1.00 67.19 126 SER A C 1
ATOM 995 O O . SER A 1 126 ? -11.232 10.214 -5.830 1.00 67.19 126 SER A O 1
ATOM 997 N N . ILE A 1 127 ? -13.155 9.670 -6.855 1.00 69.25 127 ILE A N 1
ATOM 998 C CA . ILE A 1 127 ? -12.864 8.230 -6.919 1.00 69.25 127 ILE A CA 1
ATOM 999 C C . ILE A 1 127 ? -11.821 7.957 -8.007 1.00 69.25 127 ILE A C 1
ATOM 1001 O O . ILE A 1 127 ? -10.906 7.158 -7.797 1.00 69.25 127 ILE A O 1
ATOM 1005 N N . HIS A 1 128 ? -11.933 8.632 -9.155 1.00 72.75 128 HIS A N 1
ATOM 1006 C CA . HIS A 1 128 ? -10.941 8.509 -10.219 1.00 72.75 128 HIS A CA 1
ATOM 1007 C C . HIS A 1 128 ? -9.570 9.017 -9.758 1.00 72.75 128 HIS A C 1
ATOM 1009 O O . HIS A 1 128 ? -8.582 8.295 -9.893 1.00 72.75 128 HIS A O 1
ATOM 1015 N N . ASP A 1 129 ? -9.539 10.178 -9.098 1.00 78.44 129 ASP A N 1
ATOM 1016 C CA . ASP A 1 129 ? -8.321 10.736 -8.511 1.00 78.44 129 ASP A CA 1
ATOM 1017 C C . ASP A 1 129 ? -7.697 9.777 -7.486 1.00 78.44 129 ASP A C 1
ATOM 1019 O O . ASP A 1 129 ? -6.481 9.586 -7.463 1.00 78.44 129 ASP A O 1
ATOM 1023 N N . GLN A 1 130 ? -8.507 9.115 -6.653 1.00 77.25 130 GLN A N 1
ATOM 1024 C CA . GLN A 1 130 ? -8.001 8.150 -5.677 1.00 77.25 130 GLN A CA 1
ATOM 1025 C C . GLN A 1 130 ? -7.325 6.950 -6.355 1.00 77.25 130 GLN A C 1
ATOM 1027 O O . GLN A 1 130 ? -6.216 6.567 -5.965 1.00 77.25 130 GLN A O 1
ATOM 1032 N N . LYS A 1 131 ? -7.958 6.381 -7.385 1.00 83.12 131 LYS A N 1
ATOM 1033 C CA . LYS A 1 131 ? -7.400 5.266 -8.167 1.00 83.12 131 LYS A CA 1
ATOM 1034 C C . LYS A 1 131 ? -6.097 5.652 -8.857 1.00 83.12 131 LYS A C 1
ATOM 1036 O O . LYS A 1 131 ? -5.128 4.888 -8.820 1.00 83.12 131 LYS A O 1
ATOM 1041 N N . ASP A 1 132 ? -6.034 6.853 -9.417 1.00 85.06 132 ASP A N 1
ATOM 1042 C CA . ASP A 1 132 ? -4.834 7.36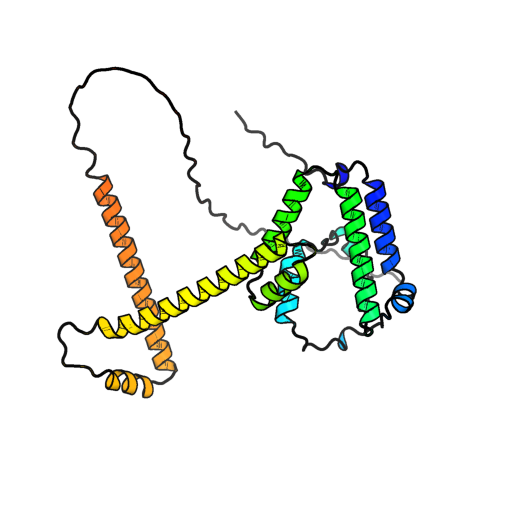9 -10.071 1.00 85.06 132 ASP A CA 1
ATOM 1043 C C . ASP A 1 132 ? -3.696 7.578 -9.070 1.00 85.06 132 ASP A C 1
ATOM 1045 O O . ASP A 1 132 ? -2.549 7.204 -9.331 1.00 85.06 132 ASP A O 1
ATOM 1049 N N . VAL A 1 133 ? -4.003 8.103 -7.881 1.00 83.31 133 VAL A N 1
ATOM 1050 C CA . VAL A 1 133 ? -3.022 8.271 -6.803 1.00 83.31 133 VAL A CA 1
ATOM 1051 C C . VAL A 1 133 ? -2.498 6.913 -6.319 1.00 83.31 133 VAL A C 1
ATOM 1053 O O . VAL A 1 133 ? -1.289 6.771 -6.105 1.00 83.31 133 VAL A O 1
ATOM 1056 N N . MET A 1 134 ? -3.357 5.896 -6.199 1.00 85.44 134 MET A N 1
ATOM 1057 C CA . MET A 1 134 ? -2.953 4.526 -5.852 1.00 85.44 134 MET A CA 1
ATOM 1058 C C . MET A 1 134 ? -2.073 3.896 -6.935 1.00 85.44 134 MET A C 1
ATOM 1060 O O . MET A 1 134 ? -0.977 3.418 -6.635 1.00 85.44 134 MET A O 1
ATOM 1064 N N . THR A 1 135 ? -2.488 3.984 -8.198 1.00 90.00 135 THR A N 1
ATOM 1065 C CA . THR A 1 135 ? -1.731 3.481 -9.354 1.00 90.00 135 THR A CA 1
ATOM 1066 C C . THR A 1 135 ? -0.371 4.173 -9.472 1.00 90.00 135 THR A C 1
ATOM 1068 O O . THR A 1 135 ? 0.656 3.534 -9.711 1.00 90.00 135 THR A O 1
ATOM 1071 N N . MET A 1 136 ? -0.318 5.485 -9.234 1.00 88.12 136 MET A N 1
ATOM 1072 C CA . MET A 1 136 ? 0.931 6.241 -9.172 1.00 88.12 136 MET A CA 1
ATOM 1073 C C . MET A 1 136 ? 1.833 5.767 -8.024 1.00 88.12 136 MET A C 1
ATOM 1075 O O . MET A 1 136 ? 3.054 5.762 -8.184 1.00 88.12 136 MET A O 1
ATOM 1079 N N . GLY A 1 137 ? 1.265 5.366 -6.884 1.00 87.44 137 GLY A N 1
ATOM 1080 C CA . GLY A 1 137 ? 2.001 4.744 -5.783 1.00 87.44 137 GLY A CA 1
ATOM 1081 C C . GLY A 1 137 ? 2.692 3.450 -6.215 1.00 87.44 137 GLY A C 1
ATOM 1082 O O . GLY A 1 137 ? 3.894 3.301 -6.004 1.00 87.44 137 GLY A O 1
ATOM 1083 N N . VAL A 1 138 ? 1.967 2.569 -6.910 1.00 92.75 138 VAL A N 1
ATOM 1084 C CA . VAL A 1 138 ? 2.505 1.305 -7.445 1.00 92.75 138 VAL A CA 1
ATOM 1085 C C . VAL A 1 138 ? 3.642 1.543 -8.431 1.00 92.75 138 VAL A C 1
ATOM 1087 O O . VAL A 1 138 ? 4.691 0.911 -8.335 1.00 92.75 138 VAL A O 1
ATOM 1090 N N . ARG A 1 139 ? 3.494 2.519 -9.334 1.00 91.75 139 ARG A N 1
ATOM 1091 C CA . ARG A 1 139 ? 4.520 2.850 -10.340 1.00 91.75 139 ARG A CA 1
ATOM 1092 C C . ARG A 1 139 ? 5.869 3.267 -9.742 1.00 91.75 139 ARG A C 1
ATOM 1094 O O . ARG A 1 139 ? 6.875 3.188 -10.449 1.00 91.75 139 ARG A O 1
ATOM 1101 N N . ARG A 1 140 ? 5.898 3.720 -8.481 1.00 90.25 140 ARG A N 1
ATOM 1102 C CA . ARG A 1 140 ? 7.121 4.124 -7.760 1.00 90.25 140 ARG A CA 1
ATOM 1103 C C . ARG A 1 140 ? 7.880 2.949 -7.145 1.00 90.25 140 ARG A C 1
ATOM 1105 O O . ARG A 1 140 ? 9.035 3.124 -6.763 1.00 90.25 140 ARG A O 1
ATOM 1112 N N . ILE A 1 141 ? 7.252 1.781 -7.042 1.00 91.19 141 ILE A N 1
ATOM 1113 C CA . ILE A 1 141 ? 7.889 0.575 -6.524 1.00 91.19 141 ILE A CA 1
ATOM 1114 C C . ILE A 1 141 ? 8.764 -0.012 -7.638 1.00 91.19 141 ILE A C 1
ATOM 1116 O O . ILE A 1 141 ? 8.291 -0.262 -8.746 1.00 91.19 141 ILE A O 1
ATOM 1120 N N . ASN A 1 142 ? 10.049 -0.212 -7.338 1.00 91.56 142 ASN A N 1
ATOM 1121 C CA . ASN A 1 142 ? 11.022 -0.799 -8.269 1.00 91.56 142 ASN A CA 1
ATOM 1122 C C . ASN A 1 142 ? 11.405 -2.240 -7.903 1.00 91.56 142 ASN A C 1
ATOM 1124 O O . ASN A 1 142 ? 12.063 -2.916 -8.686 1.00 91.56 142 ASN A O 1
ATOM 1128 N N . ASP A 1 143 ? 11.014 -2.711 -6.720 1.00 91.38 143 ASP A N 1
ATOM 1129 C CA . ASP A 1 143 ? 11.239 -4.087 -6.288 1.00 91.38 143 ASP A CA 1
ATOM 1130 C C . ASP A 1 143 ? 10.135 -5.000 -6.842 1.00 91.38 143 ASP A C 1
ATOM 1132 O O . ASP A 1 143 ? 8.966 -4.901 -6.459 1.00 91.38 143 ASP A O 1
ATOM 1136 N N . THR A 1 144 ? 10.517 -5.901 -7.747 1.00 93.31 144 THR A N 1
ATOM 1137 C CA . THR A 1 144 ? 9.616 -6.871 -8.386 1.00 93.31 144 THR A CA 1
ATOM 1138 C C . THR A 1 144 ? 8.992 -7.836 -7.383 1.00 93.31 144 THR A C 1
ATOM 1140 O O . THR A 1 144 ? 7.837 -8.226 -7.548 1.00 93.31 144 THR A O 1
ATOM 1143 N N . ARG A 1 145 ? 9.695 -8.176 -6.295 1.00 91.12 145 ARG A N 1
ATOM 1144 C CA . ARG A 1 145 ? 9.158 -9.038 -5.236 1.00 91.12 145 ARG A CA 1
ATOM 1145 C C . ARG A 1 145 ? 8.074 -8.321 -4.439 1.00 91.12 145 ARG A C 1
ATOM 1147 O O . ARG A 1 145 ? 7.053 -8.928 -4.125 1.00 91.12 145 ARG A O 1
ATOM 1154 N N . ALA A 1 146 ? 8.282 -7.038 -4.133 1.00 91.31 146 ALA A N 1
ATOM 1155 C CA . ALA A 1 146 ? 7.272 -6.210 -3.473 1.00 91.31 146 ALA A CA 1
ATOM 1156 C C . ALA A 1 146 ? 6.001 -6.094 -4.329 1.00 91.31 146 ALA A C 1
ATOM 1158 O O . ALA A 1 146 ? 4.895 -6.196 -3.804 1.00 91.31 146 ALA A O 1
ATOM 1159 N N . LEU A 1 147 ? 6.168 -5.915 -5.643 1.00 93.62 147 LEU A N 1
ATOM 1160 C CA . LEU A 1 147 ? 5.062 -5.855 -6.600 1.00 93.62 147 LEU A CA 1
ATOM 1161 C C . LEU A 1 147 ? 4.302 -7.182 -6.699 1.00 93.62 147 LEU A C 1
ATOM 1163 O O . LEU A 1 147 ? 3.078 -7.157 -6.707 1.00 93.62 147 LEU A O 1
ATOM 1167 N N . GLY A 1 148 ? 5.001 -8.322 -6.701 1.00 94.44 148 GLY A N 1
ATOM 1168 C CA . GLY A 1 148 ? 4.360 -9.642 -6.693 1.00 94.44 148 GLY A CA 1
ATOM 1169 C C . GLY A 1 148 ? 3.544 -9.908 -5.423 1.00 94.44 148 GLY A C 1
ATOM 1170 O O . GLY A 1 148 ? 2.441 -10.434 -5.490 1.00 94.44 148 GLY A O 1
ATOM 1171 N N . TRP A 1 149 ? 4.041 -9.482 -4.258 1.00 93.19 149 TRP A N 1
ATOM 1172 C CA . TRP A 1 149 ? 3.263 -9.555 -3.014 1.00 93.19 149 TRP A CA 1
ATOM 1173 C C . TRP A 1 149 ? 2.030 -8.653 -3.062 1.00 93.19 149 TRP A C 1
ATOM 1175 O O . TRP A 1 149 ? 0.953 -9.041 -2.615 1.00 93.19 149 TRP A O 1
ATOM 1185 N N . LEU A 1 150 ? 2.185 -7.439 -3.596 1.00 93.50 150 LEU A N 1
ATOM 1186 C CA . LEU A 1 150 ? 1.083 -6.496 -3.726 1.00 93.50 150 LEU A CA 1
ATOM 1187 C C . LEU A 1 150 ? -0.000 -7.026 -4.674 1.00 93.50 150 LEU A C 1
ATOM 1189 O O . LEU A 1 150 ? -1.179 -6.905 -4.353 1.00 93.50 150 LEU A O 1
ATOM 1193 N N . SER A 1 151 ? 0.375 -7.636 -5.803 1.00 95.81 151 SER A N 1
ATOM 1194 C CA . SER A 1 151 ? -0.598 -8.189 -6.748 1.00 95.81 151 SER A CA 1
ATOM 1195 C C . SER A 1 151 ? -1.388 -9.354 -6.152 1.00 95.81 151 SER A C 1
ATOM 1197 O O . SER A 1 151 ? -2.612 -9.381 -6.285 1.00 95.81 151 SER A O 1
ATOM 1199 N N . GLU A 1 152 ? -0.725 -10.258 -5.429 1.00 95.38 152 GLU A N 1
ATOM 1200 C CA . GLU A 1 152 ? -1.371 -11.398 -4.770 1.00 95.38 152 GLU A CA 1
ATOM 1201 C C . GLU A 1 152 ? -2.360 -10.952 -3.683 1.00 95.38 152 GLU A C 1
ATOM 1203 O O . GLU A 1 152 ? -3.505 -11.401 -3.660 1.00 95.38 152 GLU A O 1
ATOM 1208 N N . VAL A 1 153 ? -1.957 -10.017 -2.816 1.00 91.94 153 VAL A N 1
ATOM 1209 C CA . VAL A 1 153 ? -2.807 -9.530 -1.715 1.00 91.94 153 VAL A CA 1
ATOM 1210 C C . VAL A 1 153 ? -4.006 -8.730 -2.232 1.00 91.94 153 VAL A C 1
ATOM 1212 O O . VAL A 1 153 ? -5.086 -8.780 -1.645 1.00 91.94 153 VAL A O 1
ATOM 1215 N N . CYS A 1 154 ? -3.842 -7.994 -3.332 1.00 93.31 154 CYS A N 1
ATOM 1216 C CA . CYS A 1 154 ? -4.877 -7.107 -3.856 1.00 93.31 154 CYS A CA 1
ATOM 1217 C C . CYS A 1 154 ? -5.824 -7.760 -4.86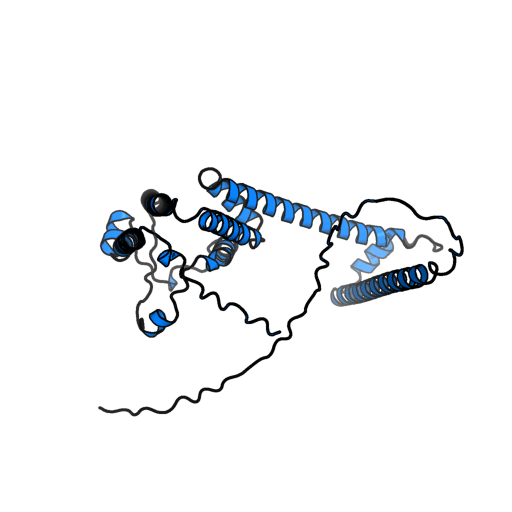9 1.00 93.31 154 CYS A C 1
ATOM 1219 O O . CYS A 1 154 ? -6.763 -7.099 -5.299 1.00 93.31 154 CYS A O 1
ATOM 1221 N N . ILE A 1 155 ? -5.631 -9.032 -5.233 1.00 95.44 155 ILE A N 1
ATOM 1222 C CA . ILE A 1 155 ? -6.385 -9.677 -6.320 1.00 95.44 155 ILE A CA 1
ATOM 1223 C C . ILE A 1 155 ? -7.907 -9.678 -6.103 1.00 95.44 155 ILE A C 1
ATOM 1225 O O . ILE A 1 155 ? -8.665 -9.511 -7.054 1.00 95.44 155 ILE A O 1
ATOM 1229 N N . VAL A 1 156 ? -8.359 -9.845 -4.855 1.00 92.50 156 VAL A N 1
ATOM 1230 C CA . VAL A 1 156 ? -9.792 -9.936 -4.524 1.00 92.50 156 VAL A CA 1
ATOM 1231 C C . VAL A 1 156 ? -10.406 -8.554 -4.329 1.00 92.50 156 VAL A C 1
ATOM 1233 O O . VAL A 1 156 ? -11.453 -8.255 -4.894 1.00 92.50 156 VAL A O 1
ATOM 1236 N N . ASP A 1 157 ? -9.759 -7.718 -3.518 1.00 88.81 157 ASP A N 1
ATOM 1237 C CA . ASP A 1 157 ? -10.353 -6.466 -3.041 1.00 88.81 157 ASP A CA 1
ATOM 1238 C C . ASP A 1 157 ? -10.054 -5.270 -3.958 1.00 88.81 157 ASP A C 1
ATOM 1240 O O . ASP A 1 157 ? -10.842 -4.330 -4.032 1.00 88.81 157 ASP A O 1
ATOM 1244 N N . TYR A 1 158 ? -8.921 -5.293 -4.667 1.00 90.44 158 TYR A N 1
ATOM 1245 C CA . TYR A 1 158 ? -8.427 -4.175 -5.474 1.00 90.44 158 TYR A CA 1
ATOM 1246 C C . TYR A 1 158 ? -7.805 -4.677 -6.792 1.00 90.44 158 TYR A C 1
ATOM 1248 O O . TYR A 1 158 ? -6.595 -4.518 -6.997 1.00 90.44 158 TYR A O 1
ATOM 1256 N N . PRO A 1 159 ? -8.604 -5.266 -7.705 1.00 92.81 159 PRO A N 1
ATOM 1257 C CA . PRO A 1 159 ? -8.093 -5.901 -8.924 1.00 92.81 159 PRO A CA 1
ATOM 1258 C C . PRO A 1 159 ? -7.290 -4.934 -9.801 1.00 92.81 159 PRO A C 1
ATOM 1260 O O . PRO A 1 159 ? -6.205 -5.271 -10.253 1.00 92.81 159 PRO A O 1
ATOM 1263 N N . GLU A 1 160 ? -7.732 -3.682 -9.928 1.00 91.31 160 GLU A N 1
ATOM 1264 C CA . GLU A 1 160 ? -7.015 -2.652 -10.696 1.00 91.31 160 GLU A CA 1
ATOM 1265 C C . GLU A 1 160 ? -5.604 -2.375 -10.145 1.00 91.31 160 GLU A C 1
ATOM 1267 O O . GLU A 1 160 ? -4.666 -2.112 -10.900 1.00 91.31 160 GLU A O 1
ATOM 1272 N N . LEU A 1 161 ? -5.430 -2.454 -8.819 1.00 92.56 161 LEU A N 1
ATOM 1273 C CA . LEU A 1 161 ? -4.124 -2.288 -8.183 1.00 92.56 161 LEU A CA 1
ATOM 1274 C C . LEU A 1 161 ? -3.234 -3.510 -8.421 1.00 92.56 161 LEU A C 1
ATOM 1276 O O . LEU A 1 161 ? -2.026 -3.362 -8.612 1.00 92.56 161 LEU A O 1
ATOM 1280 N N . SER A 1 162 ? -3.838 -4.701 -8.424 1.00 96.12 162 SER A N 1
ATOM 1281 C CA . SER A 1 162 ? -3.163 -5.955 -8.752 1.00 96.12 162 SER A CA 1
ATOM 1282 C C . SER A 1 162 ? -2.665 -5.962 -10.200 1.00 96.12 162 SER A C 1
ATOM 1284 O O . SER A 1 162 ? -1.491 -6.255 -10.445 1.00 96.12 162 SER A O 1
ATOM 1286 N N . ASP A 1 163 ? -3.500 -5.521 -11.141 1.00 96.19 163 ASP A N 1
ATOM 1287 C CA . ASP A 1 163 ? -3.150 -5.384 -12.556 1.00 96.19 163 ASP A CA 1
ATOM 1288 C C . ASP A 1 163 ? -2.019 -4.368 -12.750 1.00 96.19 163 ASP A C 1
ATOM 1290 O O . ASP A 1 163 ? -1.025 -4.644 -13.427 1.00 96.19 163 ASP A O 1
ATOM 1294 N N . ALA A 1 164 ? -2.114 -3.206 -12.094 1.00 95.38 164 ALA A N 1
ATOM 1295 C CA . ALA A 1 164 ? -1.067 -2.190 -12.135 1.00 95.38 164 ALA A CA 1
ATOM 1296 C C . ALA A 1 164 ? 0.269 -2.706 -11.575 1.00 95.38 164 ALA A C 1
ATOM 1298 O O . ALA A 1 164 ? 1.332 -2.386 -12.117 1.00 95.38 164 ALA A O 1
ATOM 1299 N N . ALA A 1 165 ? 0.233 -3.500 -10.500 1.00 96.06 165 ALA A N 1
ATOM 1300 C CA . ALA A 1 165 ? 1.427 -4.082 -9.895 1.00 96.06 165 ALA A CA 1
ATOM 1301 C C . ALA A 1 165 ? 2.058 -5.149 -10.796 1.00 96.06 165 ALA A C 1
ATOM 1303 O O . ALA A 1 165 ? 3.273 -5.129 -11.003 1.00 96.06 165 ALA A O 1
ATOM 1304 N N . THR A 1 166 ? 1.232 -6.013 -11.386 1.00 97.44 166 THR A N 1
ATOM 1305 C CA . THR A 1 166 ? 1.655 -7.060 -12.324 1.00 97.44 166 THR A CA 1
ATOM 1306 C C . THR A 1 166 ? 2.279 -6.451 -13.577 1.00 97.44 166 THR A C 1
ATOM 1308 O O . THR A 1 166 ? 3.430 -6.743 -13.892 1.00 97.44 166 THR A O 1
ATOM 1311 N N . SER A 1 167 ? 1.596 -5.498 -14.218 1.00 97.31 167 SER A N 1
ATOM 1312 C CA . SER A 1 167 ? 2.104 -4.795 -15.403 1.00 97.31 167 SER A CA 1
ATOM 1313 C C . SER A 1 167 ? 3.428 -4.071 -15.126 1.00 97.31 167 SER A C 1
ATOM 1315 O O . SER A 1 167 ? 4.361 -4.105 -15.936 1.00 97.31 167 SER A O 1
ATOM 1317 N N . LYS A 1 168 ? 3.565 -3.446 -13.948 1.00 96.12 168 LYS A N 1
ATOM 1318 C CA . LYS A 1 168 ? 4.821 -2.806 -13.541 1.00 96.12 168 LYS A CA 1
ATOM 1319 C C . LYS A 1 168 ? 5.937 -3.831 -13.329 1.00 96.12 168 LYS A C 1
ATOM 1321 O O . LYS A 1 168 ? 7.063 -3.565 -13.753 1.00 96.12 168 LYS A O 1
ATOM 1326 N N . ALA A 1 169 ? 5.648 -4.967 -12.696 1.00 96.31 169 ALA A N 1
ATOM 1327 C CA . ALA A 1 169 ? 6.623 -6.034 -12.489 1.00 96.31 169 ALA A CA 1
ATOM 1328 C C . ALA A 1 169 ? 7.117 -6.597 -13.829 1.00 96.31 169 ALA A C 1
ATOM 1330 O O . ALA A 1 169 ? 8.324 -6.664 -14.046 1.00 96.31 169 ALA A O 1
ATOM 1331 N N . GLU A 1 170 ? 6.202 -6.886 -14.758 1.00 96.19 170 GLU A N 1
ATOM 1332 C CA . GLU A 1 170 ? 6.522 -7.333 -16.119 1.00 96.19 170 GLU A CA 1
ATOM 1333 C C . GLU A 1 170 ? 7.386 -6.316 -16.867 1.00 96.19 170 GLU A C 1
ATOM 1335 O O . GLU A 1 170 ? 8.391 -6.686 -17.470 1.00 96.19 170 GLU A O 1
ATOM 1340 N N . THR A 1 171 ? 7.052 -5.024 -16.771 1.00 96.19 171 THR A N 1
ATOM 1341 C CA . THR A 1 171 ? 7.832 -3.947 -17.400 1.00 96.19 171 THR A CA 1
ATOM 1342 C C . THR A 1 171 ? 9.266 -3.905 -16.867 1.00 96.19 171 THR A C 1
ATOM 1344 O O . THR A 1 171 ? 10.206 -3.725 -17.640 1.00 96.19 171 THR A O 1
ATOM 1347 N N . ILE A 1 172 ? 9.462 -4.074 -15.552 1.00 94.31 172 ILE A N 1
ATOM 1348 C CA . ILE A 1 172 ? 10.807 -4.119 -14.957 1.00 94.31 172 ILE A CA 1
ATOM 1349 C C . ILE A 1 172 ? 11.561 -5.351 -15.463 1.00 94.31 172 ILE A C 1
ATOM 1351 O O . ILE A 1 172 ? 12.702 -5.219 -15.895 1.00 94.31 172 ILE A O 1
ATOM 1355 N N . THR A 1 173 ? 10.927 -6.524 -15.458 1.00 92.69 173 THR A N 1
ATOM 1356 C CA . THR A 1 173 ? 11.543 -7.767 -15.937 1.00 92.69 173 THR A CA 1
ATOM 1357 C C . THR A 1 173 ? 11.943 -7.672 -17.411 1.00 92.69 173 THR A C 1
ATOM 1359 O O . THR A 1 173 ? 13.062 -8.038 -17.761 1.00 92.69 173 THR A O 1
ATOM 1362 N N . GLN A 1 174 ? 11.084 -7.120 -18.272 1.00 90.69 174 GLN A N 1
ATOM 1363 C CA . GLN A 1 174 ? 11.400 -6.889 -19.685 1.00 90.69 174 GLN A CA 1
ATOM 1364 C C . GLN A 1 174 ? 12.559 -5.899 -19.860 1.00 90.69 174 GLN A C 1
ATOM 1366 O O . GLN A 1 174 ? 13.458 -6.144 -20.665 1.00 90.69 174 GLN A O 1
ATOM 1371 N N . ALA A 1 175 ? 12.580 -4.811 -19.082 1.00 88.75 175 ALA A N 1
ATOM 1372 C CA . ALA A 1 175 ? 13.681 -3.851 -19.105 1.00 88.75 175 ALA A CA 1
ATOM 1373 C C . ALA A 1 175 ? 15.010 -4.485 -18.657 1.00 88.75 175 ALA A C 1
ATOM 1375 O O . ALA A 1 175 ? 16.054 -4.184 -19.231 1.00 88.75 175 ALA A O 1
ATOM 1376 N N . SER A 1 176 ? 14.984 -5.392 -17.675 1.00 85.94 176 SER A N 1
ATOM 1377 C CA . SER A 1 176 ? 16.169 -6.141 -17.245 1.00 85.94 176 SER A CA 1
ATOM 1378 C C . SER A 1 176 ? 16.709 -7.056 -18.347 1.00 85.94 176 SER A C 1
ATOM 1380 O O . SER A 1 176 ? 17.907 -7.022 -18.608 1.00 85.94 176 SER A O 1
ATOM 1382 N N . ILE A 1 177 ? 15.838 -7.796 -19.042 1.00 83.69 177 ILE A N 1
ATOM 1383 C CA . ILE A 1 177 ? 16.234 -8.690 -20.147 1.00 83.69 177 ILE A CA 1
ATOM 1384 C C . ILE A 1 177 ? 16.790 -7.891 -21.336 1.00 83.69 177 ILE A C 1
ATOM 1386 O O . ILE A 1 177 ? 17.770 -8.288 -21.960 1.00 83.69 177 ILE A O 1
ATOM 1390 N N . SER A 1 178 ? 16.188 -6.739 -21.653 1.00 79.25 178 SER A N 1
ATOM 1391 C CA . SER A 1 178 ? 16.680 -5.876 -22.735 1.00 79.25 178 SER A CA 1
ATOM 1392 C C . SER A 1 178 ? 18.095 -5.361 -22.470 1.00 79.25 178 SER A C 1
ATOM 1394 O O . SER A 1 178 ? 18.876 -5.243 -23.412 1.00 79.25 178 SER A O 1
ATOM 1396 N N . ASN A 1 179 ? 18.427 -5.057 -21.213 1.00 73.81 179 ASN A N 1
ATOM 1397 C CA . ASN A 1 179 ? 19.766 -4.603 -20.84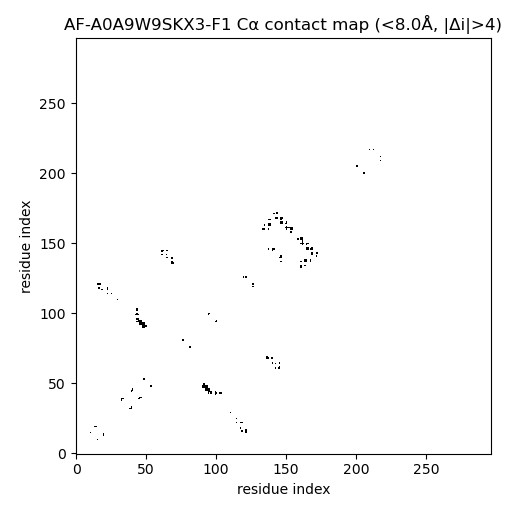1 1.00 73.81 179 ASN A CA 1
ATOM 1398 C C . ASN A 1 179 ? 20.789 -5.746 -20.908 1.00 73.81 179 ASN A C 1
ATOM 1400 O O . ASN A 1 179 ? 21.898 -5.533 -21.382 1.00 73.81 179 ASN A O 1
ATOM 1404 N N . GLU A 1 180 ? 20.408 -6.961 -20.508 1.00 72.44 180 GLU A N 1
ATOM 1405 C CA . GLU A 1 180 ? 21.280 -8.142 -20.582 1.00 72.44 180 GLU A CA 1
ATOM 1406 C C . GLU A 1 180 ? 21.638 -8.491 -22.038 1.00 72.44 180 GLU A C 1
ATOM 1408 O O . GLU A 1 180 ? 22.807 -8.669 -22.371 1.00 72.44 180 GLU A O 1
ATOM 1413 N N . ASN A 1 181 ? 20.662 -8.440 -22.949 1.00 67.19 181 ASN A N 1
ATOM 1414 C CA . ASN A 1 181 ? 20.909 -8.633 -24.384 1.00 67.19 181 ASN A CA 1
ATOM 1415 C C . ASN A 1 181 ? 21.769 -7.515 -25.006 1.00 67.19 181 ASN A C 1
ATOM 1417 O O . ASN A 1 181 ? 22.428 -7.722 -26.029 1.00 67.19 181 ASN A O 1
ATOM 1421 N N . GLN A 1 182 ? 21.742 -6.310 -24.432 1.00 60.41 182 GLN A N 1
ATOM 1422 C CA . GLN A 1 182 ? 22.599 -5.211 -24.867 1.00 60.41 182 GLN A CA 1
ATOM 1423 C C . GLN A 1 182 ? 24.042 -5.420 -24.395 1.00 60.41 182 GLN A C 1
ATOM 1425 O O . GLN A 1 182 ? 24.961 -5.206 -25.183 1.00 60.41 182 GLN A O 1
ATOM 1430 N N . ASP A 1 183 ? 24.237 -5.923 -23.177 1.00 60.47 183 ASP A N 1
ATOM 1431 C CA . ASP A 1 183 ? 25.553 -6.331 -22.682 1.00 60.47 183 ASP A CA 1
ATOM 1432 C C . ASP A 1 183 ? 26.127 -7.494 -23.516 1.00 60.47 183 ASP A C 1
ATOM 1434 O O . ASP A 1 183 ? 27.295 -7.447 -23.907 1.00 60.47 183 ASP A O 1
ATOM 1438 N N . GLU A 1 184 ? 25.310 -8.476 -23.915 1.00 63.72 184 GLU A N 1
ATOM 1439 C CA . GLU A 1 184 ? 25.748 -9.542 -24.831 1.00 63.72 184 GLU A CA 1
ATOM 1440 C C . GLU A 1 184 ? 26.134 -9.011 -26.219 1.00 63.72 184 GLU A C 1
ATOM 1442 O O . GLU A 1 184 ? 27.138 -9.440 -26.791 1.00 63.72 184 GLU A O 1
ATOM 1447 N N . ARG A 1 185 ? 25.393 -8.038 -26.767 1.00 59.78 185 ARG A N 1
ATOM 1448 C CA . ARG A 1 185 ? 25.763 -7.390 -28.037 1.00 59.78 185 ARG A CA 1
ATOM 1449 C C . ARG A 1 185 ? 27.048 -6.577 -27.936 1.00 59.78 185 ARG A C 1
ATOM 1451 O O . ARG A 1 185 ? 27.795 -6.548 -28.910 1.00 59.78 185 ARG A O 1
ATOM 1458 N N . ILE A 1 186 ? 27.327 -5.942 -26.799 1.00 61.53 186 ILE A N 1
ATOM 1459 C CA . ILE A 1 186 ? 28.600 -5.243 -26.568 1.00 61.53 186 ILE A CA 1
ATOM 1460 C C . ILE A 1 186 ? 29.754 -6.253 -26.541 1.00 61.53 186 ILE A C 1
ATOM 1462 O O . ILE A 1 186 ? 30.785 -6.018 -27.170 1.00 61.53 186 ILE A O 1
ATOM 1466 N N . ILE A 1 187 ? 29.563 -7.409 -25.898 1.00 60.38 187 ILE A N 1
ATOM 1467 C CA . ILE A 1 187 ? 30.559 -8.492 -25.879 1.00 60.38 187 ILE A CA 1
ATOM 1468 C C . ILE A 1 187 ? 30.779 -9.060 -27.290 1.00 60.38 187 ILE A C 1
ATOM 1470 O O . ILE A 1 187 ? 31.919 -9.258 -27.703 1.00 60.38 187 ILE A O 1
ATOM 1474 N N . HIS A 1 188 ? 29.715 -9.273 -28.067 1.00 58.28 188 HIS A N 1
ATOM 1475 C CA . HIS A 1 188 ? 29.832 -9.821 -29.422 1.00 58.28 188 HIS A CA 1
ATOM 1476 C C . HIS A 1 188 ? 30.380 -8.802 -30.436 1.00 58.28 188 HIS A C 1
ATOM 1478 O O . HIS A 1 188 ? 31.126 -9.172 -31.342 1.00 58.28 188 HIS A O 1
ATOM 1484 N N . GLY A 1 189 ? 30.069 -7.513 -30.263 1.00 57.81 189 GLY A N 1
ATOM 1485 C CA . GLY A 1 189 ? 30.645 -6.414 -31.042 1.00 57.81 189 GLY A CA 1
ATOM 1486 C C . GLY A 1 189 ? 32.152 -6.266 -30.825 1.00 57.81 189 GLY A C 1
ATOM 1487 O O . GLY A 1 189 ? 32.878 -5.982 -31.772 1.00 57.81 189 GLY A O 1
ATOM 1488 N N . PHE A 1 190 ? 32.638 -6.571 -29.617 1.00 57.06 190 PHE A N 1
ATOM 1489 C CA . PHE A 1 190 ? 34.070 -6.654 -29.310 1.00 57.06 190 PHE A CA 1
ATOM 1490 C C . PHE A 1 190 ? 34.808 -7.711 -30.143 1.00 57.06 190 PHE A C 1
ATOM 1492 O O . PHE A 1 190 ? 35.991 -7.552 -30.433 1.00 57.06 190 PHE A O 1
ATOM 1499 N N . VAL A 1 191 ? 34.122 -8.795 -30.516 1.00 59.09 191 VAL A N 1
ATOM 1500 C CA . VAL A 1 191 ? 34.717 -9.917 -31.255 1.00 59.09 191 VAL A CA 1
ATOM 1501 C C . VAL A 1 191 ? 34.666 -9.693 -32.769 1.00 59.09 191 VAL A C 1
ATOM 1503 O O . VAL A 1 191 ? 35.555 -10.156 -33.471 1.00 59.09 191 VAL A O 1
ATOM 1506 N N . SER A 1 192 ? 33.672 -8.963 -33.286 1.00 56.22 192 SER A N 1
ATOM 1507 C CA . SER A 1 192 ? 33.454 -8.839 -34.738 1.00 56.22 192 SER A CA 1
ATOM 1508 C C . SER A 1 192 ? 34.085 -7.610 -35.408 1.00 56.22 192 SER A C 1
ATOM 1510 O O . SER A 1 192 ? 34.165 -7.581 -36.631 1.00 56.22 192 SER A O 1
ATOM 1512 N N . GLU A 1 193 ? 34.546 -6.594 -34.668 1.00 54.44 193 GLU A N 1
ATOM 1513 C CA . GLU A 1 193 ? 35.110 -5.366 -35.273 1.00 54.44 193 GLU A CA 1
ATOM 1514 C C . GLU A 1 193 ? 36.623 -5.456 -35.590 1.00 54.44 193 GLU A C 1
ATOM 1516 O O . GLU A 1 193 ? 37.208 -4.493 -36.080 1.00 54.44 193 GLU A O 1
ATOM 1521 N N . ASN A 1 194 ? 37.257 -6.618 -35.370 1.00 54.56 194 ASN A N 1
ATOM 1522 C CA . ASN A 1 194 ? 38.691 -6.851 -35.618 1.00 54.56 194 ASN A CA 1
ATOM 1523 C C . ASN A 1 194 ? 39.011 -7.641 -36.907 1.00 54.56 194 ASN A C 1
ATOM 1525 O O . ASN A 1 194 ? 40.175 -7.954 -37.147 1.00 54.56 194 ASN A O 1
ATOM 1529 N N . ASP A 1 195 ? 38.021 -7.940 -37.753 1.00 52.88 195 ASP A N 1
ATOM 1530 C CA . ASP A 1 195 ? 38.190 -8.856 -38.897 1.00 52.88 195 ASP A CA 1
ATOM 1531 C C . ASP A 1 195 ? 38.661 -8.209 -40.218 1.00 52.88 195 ASP A C 1
ATOM 1533 O O . ASP A 1 195 ? 38.724 -8.887 -41.242 1.00 52.88 195 ASP A O 1
ATOM 1537 N N . ASN A 1 196 ? 39.058 -6.933 -40.232 1.00 58.84 196 ASN A N 1
ATOM 1538 C CA . ASN A 1 196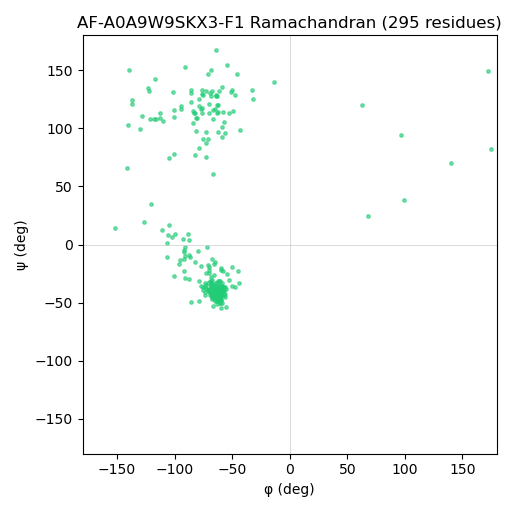 ? 39.568 -6.290 -41.453 1.00 58.84 196 ASN A CA 1
ATOM 1539 C C . ASN A 1 196 ? 41.096 -6.113 -41.428 1.00 58.84 196 ASN A C 1
ATOM 1541 O O . ASN A 1 196 ? 41.581 -5.000 -41.298 1.00 58.84 196 ASN A O 1
ATOM 1545 N N . ASP A 1 197 ? 41.838 -7.206 -41.627 1.00 59.00 197 ASP A N 1
ATOM 1546 C CA . ASP A 1 197 ? 43.271 -7.235 -42.012 1.00 59.00 197 ASP A CA 1
ATOM 1547 C C . ASP A 1 197 ? 44.325 -7.474 -40.912 1.00 59.00 197 ASP A C 1
ATOM 1549 O O . ASP A 1 197 ? 45.431 -6.933 -40.982 1.00 59.00 197 ASP A O 1
ATOM 1553 N N . SER A 1 198 ? 44.071 -8.344 -39.929 1.00 50.75 198 SER A N 1
ATOM 1554 C CA . SER A 1 198 ? 45.150 -8.798 -39.040 1.00 50.75 198 SER A CA 1
ATOM 1555 C C . SER A 1 198 ? 45.089 -10.296 -38.773 1.00 50.75 198 SER A C 1
ATOM 1557 O O . SER A 1 198 ? 44.079 -10.813 -38.305 1.00 50.75 198 SER A O 1
ATOM 1559 N N . ASP A 1 199 ? 46.208 -10.966 -39.064 1.00 57.75 199 ASP A N 1
ATOM 1560 C CA . ASP A 1 199 ? 46.529 -12.348 -38.701 1.00 57.75 199 ASP A CA 1
ATOM 1561 C C . ASP A 1 199 ? 45.899 -12.730 -37.356 1.00 57.75 199 ASP A C 1
ATOM 1563 O O . ASP A 1 199 ? 46.084 -12.033 -36.356 1.00 57.75 199 ASP A O 1
ATOM 1567 N N . GLY A 1 200 ? 45.135 -13.825 -37.369 1.00 53.12 200 GLY A N 1
ATOM 1568 C CA . GLY A 1 200 ? 44.193 -14.223 -36.329 1.00 53.12 200 GLY A CA 1
ATOM 1569 C C . GLY A 1 200 ? 44.716 -14.056 -34.906 1.00 53.12 200 GLY A C 1
ATOM 1570 O O . GLY A 1 200 ? 45.382 -14.939 -34.357 1.00 53.12 200 GLY A O 1
ATOM 1571 N N . VAL A 1 201 ? 44.330 -12.950 -34.270 1.00 58.06 201 VAL A N 1
ATOM 1572 C CA . VAL A 1 201 ? 44.465 -12.786 -32.826 1.00 58.06 201 VAL A CA 1
ATOM 1573 C C . VAL A 1 201 ? 43.437 -13.717 -32.197 1.00 58.06 201 VAL A C 1
ATOM 1575 O O . VAL A 1 201 ? 42.267 -13.385 -32.031 1.00 58.06 201 VAL A O 1
ATOM 1578 N N . SER A 1 202 ? 43.876 -14.947 -31.931 1.00 71.00 202 SER A N 1
ATOM 1579 C CA . SER A 1 202 ? 43.077 -15.991 -31.299 1.00 71.00 202 SER A CA 1
ATOM 1580 C C . SER A 1 202 ? 42.416 -15.443 -30.035 1.00 71.00 202 SER A C 1
ATOM 1582 O O . SER A 1 202 ? 43.094 -14.848 -29.201 1.00 71.00 202 SER A O 1
ATOM 1584 N N . LEU A 1 203 ? 41.116 -15.692 -29.859 1.00 71.56 203 LEU A N 1
ATOM 1585 C CA . LEU A 1 203 ? 40.347 -15.376 -28.645 1.00 71.56 203 LEU A CA 1
ATOM 1586 C C . LEU A 1 203 ? 41.104 -15.754 -27.352 1.00 71.56 203 LEU A C 1
ATOM 1588 O O . LEU A 1 203 ? 41.041 -15.045 -26.351 1.00 71.56 203 LEU A O 1
ATOM 1592 N N . ASN A 1 204 ? 41.894 -16.831 -27.404 1.00 72.19 204 ASN A N 1
ATOM 1593 C CA . ASN A 1 204 ? 42.747 -17.287 -26.307 1.00 72.19 204 ASN A CA 1
ATOM 1594 C C . ASN A 1 204 ? 43.817 -16.264 -25.884 1.00 72.19 204 ASN A C 1
ATOM 1596 O O . ASN A 1 204 ? 44.157 -16.205 -24.709 1.00 72.19 204 ASN A O 1
ATOM 1600 N N . TYR A 1 205 ? 44.332 -15.444 -26.803 1.00 78.38 205 TYR A N 1
ATOM 1601 C CA . TYR A 1 205 ? 45.278 -14.370 -26.488 1.00 78.38 205 TYR A CA 1
ATOM 1602 C C . TYR A 1 205 ? 44.602 -13.227 -25.724 1.00 78.38 205 TYR A C 1
ATOM 1604 O O . TYR A 1 205 ? 45.172 -12.702 -24.773 1.00 78.38 205 TYR A O 1
ATOM 1612 N N . VAL A 1 206 ? 43.366 -12.873 -26.094 1.00 76.38 206 VAL A N 1
ATOM 1613 C CA . VAL A 1 206 ? 42.591 -11.838 -25.391 1.00 76.38 206 VAL A CA 1
ATOM 1614 C C . VAL A 1 206 ? 42.233 -12.305 -23.980 1.00 76.38 206 VAL A C 1
ATOM 1616 O O . VAL A 1 206 ? 42.388 -11.541 -23.030 1.00 76.38 206 VAL A O 1
ATOM 1619 N N . ILE A 1 207 ? 41.830 -13.571 -23.824 1.00 79.31 207 ILE A N 1
ATOM 1620 C CA . ILE A 1 207 ? 41.544 -14.165 -22.510 1.00 79.31 207 ILE A CA 1
ATOM 1621 C C . ILE A 1 207 ? 42.814 -14.199 -21.648 1.00 79.31 207 ILE A C 1
ATOM 1623 O O . ILE A 1 207 ? 42.787 -13.697 -20.528 1.00 79.31 207 ILE A O 1
ATOM 1627 N N . ALA A 1 208 ? 43.942 -14.679 -22.182 1.00 81.50 208 ALA A N 1
ATOM 1628 C CA . ALA A 1 208 ? 45.217 -14.688 -21.457 1.00 81.50 208 ALA A CA 1
ATOM 1629 C C . ALA A 1 208 ? 45.680 -13.269 -21.067 1.00 81.50 208 ALA A C 1
ATOM 1631 O O . ALA A 1 208 ? 46.140 -13.041 -19.951 1.00 81.50 208 ALA A O 1
ATOM 1632 N N . SER A 1 209 ? 45.491 -12.281 -21.948 1.00 81.44 209 SER A N 1
ATOM 1633 C CA . SER A 1 209 ? 45.818 -10.881 -21.657 1.00 81.44 209 SER A CA 1
ATOM 1634 C C . SER A 1 209 ? 44.904 -10.251 -20.598 1.00 81.44 209 SER A C 1
ATOM 1636 O O . SER A 1 209 ? 45.326 -9.304 -19.931 1.00 81.44 209 SER A O 1
ATOM 1638 N N . LEU A 1 210 ? 43.658 -10.717 -20.462 1.00 82.75 210 LEU A N 1
ATOM 1639 C CA . LEU A 1 210 ? 42.738 -10.280 -19.408 1.00 82.75 210 LEU A CA 1
ATOM 1640 C C . LEU A 1 210 ? 43.080 -10.930 -18.061 1.00 82.75 210 LEU A C 1
ATOM 1642 O O . LEU A 1 210 ? 42.969 -10.264 -17.033 1.00 82.75 210 LEU A O 1
ATOM 1646 N N . GLU A 1 211 ? 43.525 -12.189 -18.065 1.00 86.56 211 GLU A N 1
ATOM 1647 C CA . GLU A 1 211 ? 43.946 -12.920 -16.861 1.00 86.56 211 GLU A CA 1
ATOM 1648 C C . GLU A 1 211 ? 45.216 -12.331 -16.225 1.00 86.56 211 GLU A C 1
ATOM 1650 O O . GLU A 1 211 ? 45.308 -12.262 -14.998 1.00 86.56 211 GLU A O 1
ATOM 1655 N N . ASP A 1 212 ? 46.150 -11.826 -17.036 1.00 88.12 212 ASP A N 1
ATOM 1656 C CA . ASP A 1 212 ? 47.393 -11.202 -16.556 1.00 88.12 212 ASP A CA 1
ATOM 1657 C C . ASP A 1 212 ? 47.220 -9.744 -16.080 1.00 88.12 212 ASP A C 1
ATOM 1659 O O . ASP A 1 212 ? 48.154 -9.131 -15.547 1.00 88.12 212 ASP A O 1
ATOM 1663 N N . MET A 1 213 ? 46.031 -9.156 -16.240 1.00 88.88 213 MET A N 1
ATOM 1664 C CA . MET A 1 213 ? 45.782 -7.767 -15.861 1.00 88.88 213 MET A CA 1
ATOM 1665 C C . MET A 1 213 ? 45.401 -7.631 -14.387 1.00 88.88 213 MET A C 1
ATOM 1667 O O . MET A 1 213 ? 44.496 -8.284 -13.869 1.00 88.88 213 MET A O 1
ATOM 1671 N N . THR A 1 214 ? 46.029 -6.683 -13.693 1.00 92.69 214 THR A N 1
ATOM 1672 C CA . THR A 1 214 ? 45.594 -6.335 -12.334 1.00 92.69 214 THR A CA 1
ATOM 1673 C C . THR A 1 214 ? 44.218 -5.663 -12.361 1.00 92.69 214 THR A C 1
ATOM 1675 O O . THR A 1 214 ? 43.886 -4.927 -13.292 1.00 92.69 214 THR A O 1
ATOM 1678 N N . VAL A 1 215 ? 43.428 -5.827 -11.293 1.00 83.75 215 VAL A N 1
ATOM 1679 C CA . VAL A 1 215 ? 42.090 -5.209 -11.150 1.00 83.75 215 VAL A CA 1
ATOM 1680 C C . VAL A 1 215 ? 42.111 -3.701 -11.438 1.00 83.75 215 VAL A C 1
ATOM 1682 O O . VAL A 1 215 ? 41.174 -3.150 -12.015 1.00 83.75 215 VAL A O 1
ATOM 1685 N N . THR A 1 216 ? 43.192 -3.016 -11.062 1.00 83.75 216 THR A N 1
ATOM 1686 C CA . THR A 1 216 ? 43.371 -1.578 -11.291 1.00 83.75 216 THR A CA 1
ATOM 1687 C C . THR A 1 216 ? 43.561 -1.245 -12.770 1.00 83.75 216 THR A C 1
ATOM 1689 O O . THR A 1 216 ? 42.986 -0.266 -13.245 1.00 83.75 216 THR A O 1
ATOM 1692 N N . GLN A 1 217 ? 44.331 -2.058 -13.498 1.00 83.56 217 GLN A N 1
ATOM 1693 C CA . GLN A 1 217 ? 44.518 -1.918 -14.943 1.00 83.56 217 GLN A CA 1
ATOM 1694 C C . GLN A 1 217 ? 43.221 -2.232 -15.684 1.00 83.56 217 GLN A C 1
ATOM 1696 O O . GLN A 1 217 ? 42.800 -1.422 -16.500 1.00 83.56 217 GLN A O 1
ATOM 1701 N N . LEU A 1 218 ? 42.523 -3.306 -15.307 1.00 83.94 218 LEU A N 1
ATOM 1702 C CA . LEU A 1 218 ? 41.240 -3.682 -15.903 1.00 83.94 218 LEU A CA 1
ATOM 1703 C C . LEU A 1 218 ? 40.179 -2.589 -15.702 1.00 83.94 218 LEU A C 1
ATOM 1705 O O . LEU A 1 218 ? 39.450 -2.226 -16.621 1.00 83.94 218 LEU A O 1
ATOM 1709 N N . LYS A 1 219 ? 40.143 -1.977 -14.512 1.00 79.81 219 LYS A N 1
ATOM 1710 C CA . LYS A 1 219 ? 39.270 -0.831 -14.225 1.00 79.81 219 LYS A CA 1
ATOM 1711 C C . LYS A 1 219 ? 39.633 0.406 -15.052 1.00 79.81 219 LYS A C 1
ATOM 1713 O O . LYS A 1 219 ? 38.735 1.150 -15.454 1.00 79.81 219 LYS A O 1
ATOM 1718 N N . HIS A 1 220 ? 40.923 0.658 -15.264 1.00 85.38 220 HIS A N 1
ATOM 1719 C CA . HIS A 1 220 ? 41.393 1.770 -16.086 1.00 85.38 220 HIS A CA 1
ATOM 1720 C C . HIS A 1 220 ? 41.033 1.554 -17.561 1.00 85.38 220 HIS A C 1
ATOM 1722 O O . HIS A 1 220 ? 40.462 2.448 -18.178 1.00 85.38 220 HIS A O 1
ATOM 1728 N N . GLU A 1 221 ? 41.292 0.362 -18.096 1.00 82.81 221 GLU A N 1
ATOM 1729 C CA . GLU A 1 221 ? 40.940 -0.048 -19.461 1.00 82.81 221 GLU A CA 1
ATOM 1730 C C . GLU A 1 221 ? 39.432 0.135 -19.703 1.00 82.81 221 GLU A C 1
ATOM 1732 O O . GLU A 1 221 ? 39.028 0.973 -20.509 1.00 82.81 221 GLU A O 1
ATOM 1737 N N . LEU A 1 222 ? 38.594 -0.447 -18.835 1.00 82.50 222 LEU A N 1
ATOM 1738 C CA . LEU A 1 222 ? 37.135 -0.307 -18.890 1.00 82.50 222 LEU A CA 1
ATOM 1739 C C . LEU A 1 222 ? 36.660 1.157 -18.837 1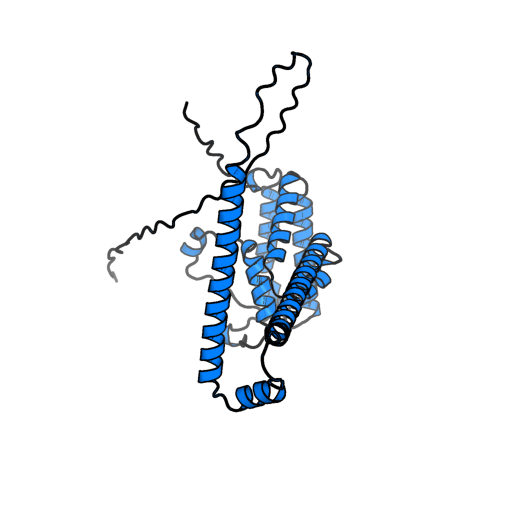.00 82.50 222 LEU A C 1
ATOM 1741 O O . LEU A 1 222 ? 35.677 1.536 -19.476 1.00 82.50 222 LEU A O 1
ATOM 1745 N N . SER A 1 223 ? 37.339 2.001 -18.055 1.00 78.81 223 SER A N 1
ATOM 1746 C CA . SER A 1 223 ? 37.012 3.432 -17.971 1.00 78.81 223 SER A CA 1
ATOM 1747 C C . SER A 1 223 ? 37.364 4.171 -19.260 1.00 78.81 223 SER A C 1
ATOM 1749 O O . SER A 1 223 ? 36.618 5.054 -19.686 1.00 78.81 223 SER A O 1
ATOM 1751 N N . THR A 1 224 ? 38.483 3.797 -19.877 1.00 83.50 224 THR A N 1
ATOM 1752 C CA . THR A 1 224 ? 38.964 4.366 -21.138 1.00 83.50 224 THR A CA 1
ATOM 1753 C C . THR A 1 224 ? 38.016 3.975 -22.270 1.00 83.50 224 THR A C 1
ATOM 1755 O O . THR A 1 224 ? 37.587 4.833 -23.042 1.00 83.50 224 THR A O 1
ATOM 1758 N N . PHE A 1 225 ? 37.567 2.720 -22.274 1.00 77.44 225 PHE A N 1
ATOM 1759 C CA . PHE A 1 225 ? 36.586 2.206 -23.219 1.00 77.44 225 PHE A CA 1
ATOM 1760 C C . PHE A 1 225 ? 35.243 2.948 -23.137 1.00 77.44 225 PHE A C 1
ATOM 1762 O O . PHE A 1 225 ? 34.760 3.486 -24.133 1.00 77.44 225 PHE A O 1
ATOM 1769 N N . ARG A 1 226 ? 34.675 3.093 -21.930 1.00 75.19 226 ARG A N 1
ATOM 1770 C CA . ARG A 1 226 ? 33.427 3.857 -21.720 1.00 75.19 226 ARG A CA 1
ATOM 1771 C C . ARG A 1 226 ? 33.533 5.312 -22.172 1.00 75.19 226 ARG A C 1
ATOM 1773 O O . ARG A 1 226 ? 32.538 5.911 -22.584 1.00 75.19 226 ARG A O 1
ATOM 1780 N N . LEU A 1 227 ? 34.714 5.917 -22.051 1.00 84.38 227 LEU A N 1
ATOM 1781 C CA . LEU A 1 227 ? 34.954 7.274 -22.536 1.00 84.38 227 LEU A CA 1
ATOM 1782 C C . LEU A 1 227 ? 34.926 7.317 -24.070 1.00 84.38 227 LEU A C 1
ATOM 1784 O O . LEU A 1 227 ? 34.309 8.212 -24.646 1.00 84.38 227 LEU A O 1
ATOM 1788 N N . GLN A 1 228 ? 35.560 6.343 -24.720 1.00 81.69 228 GLN A N 1
ATOM 1789 C CA . GLN A 1 228 ? 35.616 6.241 -26.174 1.00 81.69 228 GLN A CA 1
ATOM 1790 C C . GLN A 1 228 ? 34.234 5.969 -26.782 1.00 81.69 228 GLN A C 1
ATOM 1792 O O . GLN A 1 228 ? 33.865 6.600 -27.770 1.00 81.69 228 GLN A O 1
ATOM 1797 N N . GLU A 1 229 ? 33.427 5.116 -26.151 1.00 80.25 229 GLU A N 1
ATOM 1798 C CA . GLU A 1 229 ? 32.040 4.858 -26.551 1.00 80.25 229 GLU A CA 1
ATOM 1799 C C . GLU A 1 229 ? 31.184 6.134 -26.482 1.00 80.25 229 GLU A C 1
ATOM 1801 O O . GLU A 1 229 ? 30.482 6.477 -27.434 1.00 80.25 229 GLU A O 1
ATOM 1806 N N . LYS A 1 230 ? 31.316 6.916 -25.399 1.00 85.44 230 LYS A N 1
ATOM 1807 C CA . LYS A 1 230 ? 30.646 8.222 -25.281 1.00 85.44 230 LYS A CA 1
ATOM 1808 C C . LYS A 1 230 ? 31.071 9.207 -26.368 1.00 85.44 230 LYS A C 1
ATOM 1810 O O . LYS A 1 230 ? 30.242 10.000 -26.812 1.00 85.44 230 LYS A O 1
ATOM 1815 N N . LEU A 1 231 ? 32.338 9.182 -26.781 1.00 89.19 231 LEU A N 1
ATOM 1816 C CA . LEU A 1 231 ? 32.823 10.022 -27.877 1.00 89.19 231 LEU A CA 1
ATOM 1817 C C . LEU A 1 231 ? 32.210 9.592 -29.214 1.00 89.19 231 LEU A C 1
ATOM 1819 O O . LEU A 1 231 ? 31.675 10.447 -29.914 1.00 89.19 231 LEU A O 1
ATOM 1823 N N . ARG A 1 232 ? 32.175 8.287 -29.515 1.00 86.69 232 ARG A N 1
ATOM 1824 C CA . ARG A 1 232 ? 31.532 7.762 -30.733 1.00 86.69 232 ARG A CA 1
ATOM 1825 C C . ARG A 1 232 ? 30.039 8.101 -30.785 1.00 86.69 232 ARG A C 1
ATOM 1827 O O . ARG A 1 232 ? 29.557 8.566 -31.812 1.00 86.69 232 ARG A O 1
ATOM 1834 N N . ALA A 1 233 ? 29.315 7.943 -29.674 1.00 85.88 233 ALA A N 1
ATOM 1835 C CA . ALA A 1 233 ? 27.900 8.311 -29.594 1.00 85.88 233 ALA A CA 1
ATOM 1836 C C . ALA A 1 233 ? 27.678 9.815 -29.836 1.00 85.88 233 ALA A C 1
ATOM 1838 O O . ALA A 1 233 ? 26.720 10.212 -30.498 1.00 85.88 233 ALA A O 1
ATOM 1839 N N . LYS A 1 234 ? 28.585 10.664 -29.336 1.00 91.62 234 LYS A N 1
ATOM 1840 C CA . LYS A 1 234 ? 28.536 12.111 -29.571 1.00 91.62 234 LYS A CA 1
ATOM 1841 C C . LYS A 1 234 ? 28.809 12.467 -31.035 1.00 91.62 234 LYS A C 1
ATOM 1843 O O . LYS A 1 234 ? 28.117 13.322 -31.577 1.00 91.62 234 LYS A O 1
ATOM 18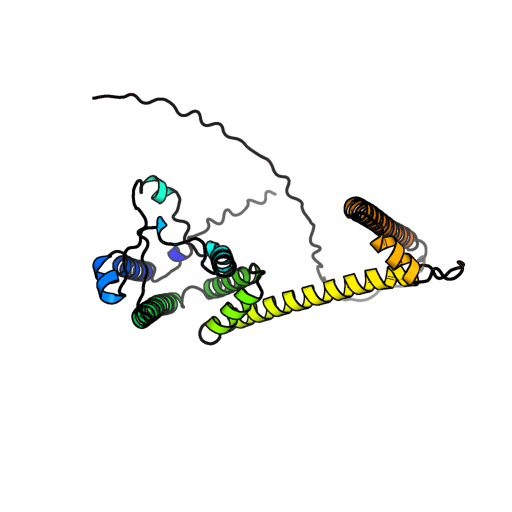48 N N . GLU A 1 235 ? 29.773 11.808 -31.672 1.00 93.00 235 GLU A N 1
ATOM 1849 C CA . GLU A 1 235 ? 30.055 11.984 -33.102 1.00 93.00 235 GLU A CA 1
ATOM 1850 C C . GLU A 1 235 ? 28.890 11.515 -33.982 1.00 93.00 235 GLU A C 1
ATOM 1852 O O . GLU A 1 235 ? 28.565 12.181 -34.964 1.00 93.00 235 GLU A O 1
ATOM 1857 N N . ALA A 1 236 ? 28.225 10.412 -33.621 1.00 90.31 236 ALA A N 1
ATOM 1858 C CA . ALA A 1 236 ? 27.043 9.921 -34.328 1.00 90.31 236 ALA A CA 1
ATOM 1859 C C . ALA A 1 236 ? 25.883 10.928 -34.265 1.00 90.31 236 ALA A C 1
ATOM 1861 O O . ALA A 1 236 ? 25.358 11.307 -35.310 1.00 90.31 236 ALA A O 1
ATOM 1862 N N . MET A 1 237 ? 25.564 11.451 -33.073 1.00 91.75 237 MET A N 1
ATOM 1863 C CA . MET A 1 237 ? 24.543 12.499 -32.921 1.00 91.75 237 MET A CA 1
ATOM 1864 C C . MET A 1 237 ? 24.892 13.764 -33.715 1.00 91.75 237 MET A C 1
ATOM 1866 O O . MET A 1 237 ? 24.022 14.367 -34.336 1.00 91.75 237 MET A O 1
ATOM 1870 N N . GLN A 1 238 ? 26.170 14.153 -33.749 1.00 93.44 238 GLN A N 1
ATOM 1871 C CA . GLN A 1 238 ? 26.606 15.322 -34.513 1.00 93.44 238 GLN A CA 1
ATOM 1872 C C . GLN A 1 238 ? 26.493 15.109 -36.033 1.00 93.44 238 GLN A C 1
ATOM 1874 O O . GLN A 1 238 ? 26.219 16.057 -36.769 1.00 93.44 238 GLN A O 1
ATOM 1879 N N . ARG A 1 239 ? 26.683 13.875 -36.523 1.00 90.81 239 ARG A N 1
ATOM 1880 C CA . ARG A 1 239 ? 26.440 13.529 -37.933 1.00 90.81 239 ARG A CA 1
ATOM 1881 C C . ARG A 1 239 ? 24.956 13.581 -38.280 1.00 90.81 239 ARG A C 1
ATOM 1883 O O . ARG A 1 239 ? 24.621 14.093 -39.341 1.00 90.81 239 ARG A O 1
ATOM 1890 N N . GLU A 1 240 ? 24.083 13.097 -37.400 1.00 91.31 240 GLU A N 1
ATOM 1891 C CA . GLU A 1 240 ? 22.630 13.175 -37.600 1.00 91.31 240 GLU A CA 1
ATOM 1892 C C . GLU A 1 240 ? 22.140 14.628 -37.645 1.00 91.31 240 GLU A C 1
ATOM 1894 O O . GLU A 1 240 ? 21.407 14.993 -38.561 1.00 91.31 240 GLU A O 1
ATOM 1899 N N . GLU A 1 241 ? 22.614 15.483 -36.734 1.00 90.44 241 GLU A N 1
ATOM 1900 C CA . GLU A 1 241 ? 22.273 16.913 -36.709 1.00 90.44 241 GLU A CA 1
ATOM 1901 C C . GLU A 1 241 ? 22.762 17.643 -37.973 1.00 90.44 241 GLU A C 1
ATOM 1903 O O . GLU A 1 241 ? 22.047 18.474 -38.544 1.00 90.44 241 GLU A O 1
ATOM 1908 N N . LYS A 1 242 ? 23.958 17.291 -38.467 1.00 90.12 242 LYS A N 1
ATOM 1909 C CA . LYS A 1 242 ? 24.486 17.829 -39.727 1.00 90.12 242 LYS A CA 1
ATOM 1910 C C . LYS A 1 242 ? 23.642 17.393 -40.929 1.00 90.12 242 LYS A C 1
ATOM 1912 O O . LYS A 1 242 ? 23.291 18.236 -41.749 1.00 90.12 242 LYS A O 1
ATOM 1917 N N . ASN A 1 243 ? 23.283 16.113 -41.007 1.00 86.69 243 ASN A N 1
ATOM 1918 C CA . ASN A 1 243 ? 22.453 15.590 -42.092 1.00 86.69 243 ASN A CA 1
ATOM 1919 C C . ASN A 1 243 ? 21.054 16.227 -42.087 1.00 86.69 243 ASN A C 1
ATOM 1921 O O . ASN A 1 243 ? 20.540 16.554 -43.150 1.00 86.69 243 ASN A O 1
ATOM 1925 N N . GLN A 1 244 ? 20.466 16.458 -40.906 1.00 85.38 244 GLN A N 1
ATOM 1926 C CA . GLN A 1 244 ? 19.159 17.108 -40.777 1.00 85.38 244 GLN A CA 1
ATOM 1927 C C . GLN A 1 244 ? 19.192 18.571 -41.249 1.00 85.38 244 GLN A C 1
ATOM 1929 O O . GLN A 1 244 ? 18.279 19.017 -41.943 1.00 85.38 244 GLN A O 1
ATOM 1934 N N . SER A 1 245 ? 20.282 19.284 -40.946 1.00 84.50 245 SER A N 1
ATOM 1935 C CA . SER A 1 245 ? 20.501 20.668 -41.387 1.00 84.50 245 SER A CA 1
ATOM 1936 C C . SER A 1 245 ? 20.724 20.779 -42.904 1.00 84.50 245 SER A C 1
ATOM 1938 O O . SER A 1 245 ? 20.271 21.739 -43.521 1.00 84.50 245 SER A O 1
ATOM 1940 N N . GLU A 1 246 ? 21.402 19.804 -43.524 1.00 82.62 246 GLU A N 1
ATOM 1941 C CA . GLU A 1 246 ? 21.610 19.764 -44.983 1.00 82.62 246 GLU A CA 1
ATOM 1942 C C . GLU A 1 246 ? 20.312 19.436 -45.745 1.00 82.62 246 GLU A C 1
ATOM 1944 O O . GLU A 1 246 ? 20.091 19.973 -46.829 1.00 82.62 246 GLU A O 1
ATOM 1949 N N . SER A 1 247 ? 19.412 18.624 -45.176 1.00 78.50 247 SER A N 1
ATOM 1950 C CA . SER A 1 247 ? 18.106 18.330 -45.789 1.00 78.50 247 SER A CA 1
ATOM 1951 C C . SER A 1 247 ? 17.099 19.489 -45.744 1.00 78.50 247 SER A C 1
ATOM 1953 O O . SER A 1 247 ? 16.230 19.546 -46.608 1.00 78.50 247 SER A O 1
ATOM 1955 N N . GLU A 1 248 ? 17.209 20.428 -44.796 1.00 75.75 248 GLU A N 1
ATOM 1956 C CA . GLU A 1 248 ? 16.343 21.624 -44.754 1.00 75.75 248 GLU A CA 1
ATOM 1957 C C . GLU A 1 248 ? 16.745 22.695 -45.788 1.00 75.75 248 GLU A C 1
ATOM 1959 O O . GLU A 1 248 ? 15.921 23.532 -46.137 1.00 75.75 248 GLU A O 1
ATOM 1964 N N . GLN A 1 249 ? 17.972 22.662 -46.326 1.00 67.25 249 GLN A N 1
ATOM 1965 C CA . GLN A 1 249 ? 18.446 23.630 -47.332 1.00 67.25 249 GLN A CA 1
ATOM 1966 C C . GLN A 1 249 ? 18.134 23.252 -48.789 1.00 67.25 249 GLN A C 1
ATOM 1968 O O . GLN A 1 249 ? 18.345 24.069 -49.679 1.00 67.25 249 GLN A O 1
ATOM 1973 N N . LEU A 1 250 ? 17.644 22.038 -49.051 1.00 65.25 250 LEU A N 1
ATOM 1974 C CA . LEU A 1 250 ? 17.373 21.528 -50.406 1.00 65.25 250 LEU A CA 1
ATOM 1975 C C . LEU A 1 250 ? 15.892 21.613 -50.819 1.00 65.25 250 LEU A C 1
ATOM 1977 O O . LEU A 1 250 ? 15.528 21.060 -51.852 1.00 65.25 250 LEU A O 1
ATOM 1981 N N . ALA A 1 251 ? 15.040 22.279 -50.032 1.00 62.00 251 ALA A N 1
ATOM 1982 C CA . ALA A 1 251 ? 13.591 22.329 -50.256 1.00 62.00 251 ALA A CA 1
ATOM 1983 C C . ALA A 1 251 ? 13.057 23.667 -50.820 1.00 62.00 251 ALA A C 1
ATOM 1985 O O . ALA A 1 251 ? 11.844 23.818 -50.899 1.00 62.00 251 ALA A O 1
ATOM 1986 N N . ASP A 1 252 ? 13.919 24.614 -51.212 1.00 58.91 252 ASP A N 1
ATOM 1987 C CA . ASP A 1 252 ? 13.509 25.993 -51.557 1.00 58.91 252 ASP A CA 1
ATOM 1988 C C . ASP A 1 252 ? 13.636 26.379 -53.052 1.00 58.91 252 ASP A C 1
ATOM 1990 O O . ASP A 1 252 ? 13.502 27.558 -53.368 1.00 58.91 252 ASP A O 1
ATOM 1994 N N . ASP A 1 253 ? 13.857 25.441 -53.984 1.00 60.75 253 ASP A N 1
ATOM 1995 C CA . ASP A 1 253 ? 14.173 25.790 -55.391 1.00 60.75 253 ASP A CA 1
ATOM 1996 C C . ASP A 1 253 ? 13.290 25.150 -56.482 1.00 60.75 253 ASP A C 1
ATOM 1998 O O . ASP A 1 253 ? 13.669 25.169 -57.648 1.00 60.75 253 ASP A O 1
ATOM 2002 N N . ASP A 1 254 ? 12.091 24.657 -56.166 1.00 63.50 254 ASP A N 1
ATOM 2003 C CA . ASP A 1 254 ? 11.118 24.271 -57.199 1.00 63.50 254 ASP A CA 1
ATOM 2004 C C . ASP A 1 254 ? 9.702 24.680 -56.769 1.00 63.50 254 ASP A C 1
ATOM 2006 O O . ASP A 1 254 ? 9.134 24.045 -55.888 1.00 63.50 254 ASP A O 1
ATOM 2010 N N . ASP A 1 255 ? 9.178 25.776 -57.342 1.00 56.47 255 ASP A N 1
ATOM 2011 C CA . ASP A 1 255 ? 7.773 25.925 -57.780 1.00 56.47 255 ASP A CA 1
ATOM 2012 C C . ASP A 1 255 ? 7.487 27.362 -58.281 1.00 56.47 255 ASP A C 1
ATOM 2014 O O . ASP A 1 255 ? 6.916 28.205 -57.587 1.00 56.47 255 ASP A O 1
ATOM 2018 N N . ASP A 1 256 ? 7.842 27.625 -59.544 1.00 56.44 256 ASP A N 1
ATOM 2019 C CA . ASP A 1 256 ? 7.149 28.603 -60.395 1.00 56.44 256 ASP A CA 1
ATOM 2020 C C . ASP A 1 256 ? 6.215 27.816 -61.339 1.00 56.44 256 ASP A C 1
ATOM 2022 O O . ASP A 1 256 ? 6.520 27.601 -62.515 1.00 56.44 256 ASP A O 1
ATOM 2026 N N . GLU A 1 257 ? 5.062 27.362 -60.836 1.00 65.69 257 GLU A N 1
ATOM 2027 C CA . GLU A 1 257 ? 3.960 26.893 -61.686 1.00 65.69 257 GLU A CA 1
ATOM 2028 C C . GLU A 1 257 ? 2.636 27.587 -61.289 1.00 65.69 257 GLU A C 1
ATOM 2030 O O . GLU A 1 257 ? 2.096 27.348 -60.207 1.00 65.69 257 GLU A O 1
ATOM 2035 N N . PRO A 1 258 ? 2.084 28.486 -62.131 1.00 60.34 258 PRO A N 1
ATOM 2036 C CA . PRO A 1 258 ? 0.801 29.129 -61.869 1.00 60.34 258 PRO A CA 1
ATOM 2037 C C . PRO A 1 258 ? -0.347 28.194 -62.276 1.00 60.34 258 PRO A C 1
ATOM 2039 O O . PRO A 1 258 ? -0.726 28.124 -63.446 1.00 60.34 258 PRO A O 1
ATOM 2042 N N . GLY A 1 259 ? -0.901 27.477 -61.296 1.00 52.62 259 GLY A N 1
ATOM 2043 C CA . GLY A 1 259 ? -2.022 26.550 -61.466 1.00 52.62 259 GLY A CA 1
ATOM 2044 C C . GLY A 1 259 ? -3.260 26.955 -60.666 1.00 52.62 259 GLY A C 1
ATOM 2045 O O . GLY A 1 259 ? -3.284 26.845 -59.447 1.00 52.62 259 GLY A O 1
ATOM 2046 N N . ASP A 1 260 ? -4.257 27.419 -61.412 1.00 48.19 260 ASP A N 1
ATOM 2047 C CA . ASP A 1 260 ? -5.633 27.817 -61.099 1.00 48.19 260 ASP A CA 1
ATOM 2048 C C . ASP A 1 260 ? -6.290 27.466 -59.747 1.00 48.19 260 ASP A C 1
ATOM 2050 O O . ASP A 1 260 ? -6.273 26.348 -59.230 1.00 48.19 260 ASP A O 1
ATOM 2054 N N . GLU A 1 261 ? -7.034 28.471 -59.279 1.00 56.47 261 GLU A N 1
ATOM 2055 C CA . GLU A 1 261 ? -8.018 28.442 -58.207 1.00 56.47 261 GLU A CA 1
ATOM 2056 C C . GLU A 1 261 ? -9.050 27.317 -58.387 1.00 56.47 261 GLU A C 1
ATOM 2058 O O . GLU A 1 261 ? -9.731 27.223 -59.406 1.00 56.47 261 GLU A O 1
ATOM 2063 N N . SER A 1 262 ? -9.301 26.540 -57.333 1.00 55.50 262 SER A N 1
ATOM 2064 C CA . SER A 1 262 ? -10.633 26.465 -56.714 1.00 55.50 262 SER A CA 1
ATOM 2065 C C . SER A 1 262 ? -10.725 25.368 -55.653 1.00 55.50 262 SER A C 1
ATOM 2067 O O . SER A 1 262 ? -10.181 24.278 -55.777 1.00 55.50 262 SER A O 1
ATOM 2069 N N . SER A 1 263 ? -11.578 25.653 -54.667 1.00 50.03 263 SER A N 1
ATOM 2070 C CA . SER A 1 263 ? -12.419 24.666 -53.985 1.00 50.03 263 SER A CA 1
ATOM 2071 C C . SER A 1 263 ? -11.927 24.085 -52.648 1.00 50.03 263 SER A C 1
ATOM 2073 O O . SER A 1 263 ? -11.309 23.033 -52.570 1.00 50.03 263 SER A O 1
ATOM 2075 N N . LEU A 1 264 ? -12.421 24.745 -51.591 1.00 51.59 264 LEU A N 1
ATOM 2076 C CA . LEU A 1 264 ? -13.170 24.162 -50.464 1.00 51.59 264 LEU A CA 1
ATOM 2077 C C . LEU A 1 264 ? -12.482 23.127 -49.553 1.00 51.59 264 LEU A C 1
ATOM 2079 O O . LEU A 1 264 ? -12.263 21.983 -49.926 1.00 51.59 264 LEU A O 1
ATOM 2083 N N . GLY A 1 265 ? -12.403 23.478 -48.262 1.00 43.03 265 GLY A N 1
ATOM 2084 C CA . GLY A 1 265 ? -12.498 22.488 -47.180 1.00 43.03 265 GLY A CA 1
ATOM 2085 C C . GLY A 1 265 ? -11.550 22.714 -46.011 1.00 43.03 265 GLY A C 1
ATOM 2086 O O . GLY A 1 265 ? -10.618 21.947 -45.806 1.00 43.03 265 GLY A O 1
ATOM 2087 N N . GLY A 1 266 ? -11.793 23.757 -45.215 1.00 44.66 266 GLY A N 1
ATOM 2088 C CA . GLY A 1 266 ? -11.038 24.001 -43.990 1.00 44.66 266 GLY A CA 1
ATOM 2089 C C . GLY A 1 266 ? -11.358 22.982 -42.894 1.00 44.66 266 GLY A C 1
ATOM 2090 O O . GLY A 1 266 ? -12.438 23.026 -42.308 1.00 44.66 266 GLY A O 1
ATOM 2091 N N . TYR A 1 267 ? -10.378 22.151 -42.545 1.00 48.22 267 TYR A N 1
ATOM 2092 C CA . TYR A 1 267 ? -10.333 21.432 -41.273 1.00 48.22 267 TYR A CA 1
ATOM 2093 C C . TYR A 1 267 ? -9.047 21.824 -40.543 1.00 48.22 267 TYR A C 1
ATOM 2095 O O . TYR A 1 267 ? -7.943 21.471 -40.946 1.00 48.22 267 TYR A O 1
ATOM 2103 N N . LYS A 1 268 ? -9.192 22.614 -39.474 1.00 49.97 268 LYS A N 1
ATOM 2104 C CA . LYS A 1 268 ? -8.099 22.978 -38.567 1.00 49.97 268 LYS A CA 1
ATOM 2105 C C . LYS A 1 268 ? -7.864 21.824 -37.595 1.00 49.97 268 LYS A C 1
ATOM 2107 O O . LYS A 1 268 ? -8.674 21.624 -36.695 1.00 49.97 268 LYS A O 1
ATOM 2112 N N . ILE A 1 269 ? -6.756 21.106 -37.752 1.00 46.94 269 ILE A N 1
ATOM 2113 C CA . ILE A 1 269 ? -6.218 20.215 -36.720 1.00 46.94 269 ILE A CA 1
ATOM 2114 C C . ILE A 1 269 ? -5.068 20.969 -36.051 1.00 46.94 269 ILE A C 1
ATOM 2116 O O . ILE A 1 269 ? -4.047 21.258 -36.665 1.00 46.94 269 ILE A O 1
ATOM 2120 N N . SER A 1 270 ? -5.281 21.370 -34.801 1.00 48.41 270 SER A N 1
ATOM 2121 C CA . SER A 1 270 ? -4.285 22.029 -33.961 1.00 48.41 270 SER A CA 1
ATOM 2122 C C . SER A 1 270 ? -3.390 20.981 -33.299 1.00 48.41 270 SER A C 1
ATOM 2124 O O . SER A 1 270 ? -3.808 20.336 -32.336 1.00 48.41 270 SER A O 1
ATOM 2126 N N . GLU A 1 271 ? -2.164 20.824 -33.791 1.00 45.34 271 GLU A N 1
ATOM 2127 C CA . GLU A 1 271 ? -1.121 20.043 -33.125 1.00 45.34 271 GLU A CA 1
ATOM 2128 C C . GLU A 1 271 ? -0.434 20.884 -32.038 1.00 45.34 271 GLU A C 1
ATOM 2130 O O . GLU A 1 271 ? 0.265 21.861 -32.307 1.00 45.34 271 GLU A O 1
ATOM 2135 N N . ASN A 1 272 ? -0.632 20.492 -30.780 1.00 42.28 272 ASN A N 1
ATOM 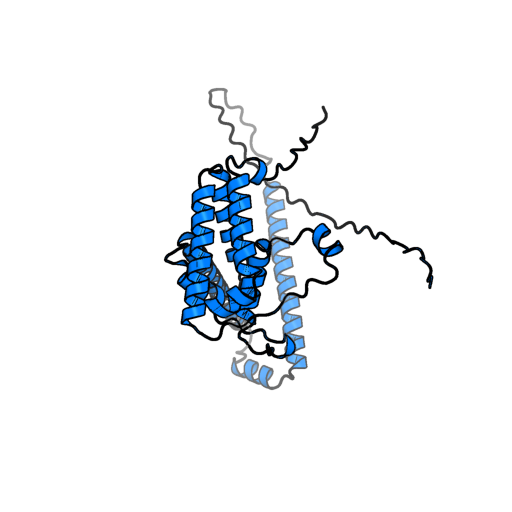2136 C CA . ASN A 1 272 ? 0.086 21.044 -29.636 1.00 42.28 272 ASN A CA 1
ATOM 2137 C C . ASN A 1 272 ? 1.462 20.370 -29.509 1.00 42.28 272 ASN A C 1
ATOM 2139 O O . ASN A 1 272 ? 1.557 19.219 -29.083 1.00 42.28 272 ASN A O 1
ATOM 2143 N N . ARG A 1 273 ? 2.541 21.103 -29.809 1.00 48.59 273 ARG A N 1
ATOM 2144 C CA . ARG A 1 273 ? 3.912 20.727 -29.415 1.00 48.59 273 ARG A CA 1
ATOM 2145 C C . ARG A 1 273 ? 4.138 21.012 -27.920 1.00 48.59 273 ARG A C 1
ATOM 2147 O O . ARG A 1 273 ? 3.869 22.132 -27.485 1.00 48.59 273 ARG A O 1
ATOM 2154 N N . PRO A 1 274 ? 4.709 20.081 -27.132 1.00 52.06 274 PRO A N 1
ATOM 2155 C CA . PRO A 1 274 ? 5.125 20.371 -25.766 1.00 52.06 274 PRO A CA 1
ATOM 2156 C C . PRO A 1 274 ? 6.526 21.002 -25.739 1.00 52.06 274 PRO A C 1
ATOM 2158 O O . PRO A 1 274 ? 7.534 20.374 -26.065 1.00 52.06 274 PRO A O 1
ATOM 2161 N N . THR A 1 275 ? 6.598 22.256 -25.301 1.00 48.84 275 THR A N 1
ATOM 2162 C CA . THR A 1 275 ? 7.843 22.969 -24.995 1.00 48.84 275 THR A CA 1
ATOM 2163 C C . THR A 1 275 ? 8.407 22.481 -23.657 1.00 48.84 275 THR A C 1
ATOM 2165 O O . THR A 1 275 ? 7.795 22.660 -22.604 1.00 48.84 275 THR A O 1
ATOM 2168 N N . LYS A 1 276 ? 9.605 21.885 -23.676 1.00 55.91 276 LYS A N 1
ATOM 2169 C CA . LYS A 1 276 ? 10.392 21.591 -22.467 1.00 55.91 276 LYS A CA 1
ATOM 2170 C C . LYS A 1 276 ? 10.834 22.911 -21.825 1.00 55.91 276 LYS A C 1
ATOM 2172 O O . LYS A 1 276 ? 11.613 23.650 -22.422 1.00 55.91 276 LYS A O 1
ATOM 2177 N N . ARG A 1 277 ? 10.371 23.199 -20.606 1.00 46.94 277 ARG A N 1
ATOM 2178 C CA . ARG A 1 277 ? 10.851 24.330 -19.798 1.00 46.94 277 ARG A CA 1
ATOM 2179 C C . ARG A 1 277 ? 11.589 23.794 -18.576 1.00 46.94 277 ARG A C 1
ATOM 2181 O O . ARG A 1 277 ? 10.993 23.139 -17.728 1.00 46.94 277 ARG A O 1
ATOM 2188 N N . GLY A 1 278 ? 12.895 24.042 -18.535 1.00 50.50 278 GLY A N 1
ATOM 2189 C CA . GLY A 1 278 ? 13.740 23.773 -17.378 1.00 50.50 278 GLY A CA 1
ATOM 2190 C C . GLY A 1 278 ? 13.470 24.780 -16.264 1.00 50.50 278 GLY A C 1
ATOM 2191 O O . GLY A 1 278 ? 13.434 25.986 -16.510 1.00 50.50 278 GLY A O 1
ATOM 2192 N N . GLU A 1 279 ? 13.295 24.283 -15.044 1.00 48.81 279 GLU A N 1
ATOM 2193 C CA . GLU A 1 279 ? 13.237 25.109 -13.842 1.00 48.81 279 GLU A CA 1
ATOM 2194 C C . GLU A 1 279 ? 14.623 25.198 -13.197 1.00 48.81 279 GLU A C 1
ATOM 2196 O O . GLU A 1 279 ? 15.230 24.202 -12.799 1.00 48.81 279 GLU A O 1
ATOM 2201 N N . GLN A 1 280 ? 15.118 26.434 -13.116 1.00 49.56 280 GLN A N 1
ATOM 2202 C CA . GLN A 1 280 ? 16.260 26.831 -12.306 1.00 49.56 280 GLN A CA 1
ATOM 2203 C C . GLN A 1 280 ? 15.856 26.892 -10.830 1.00 49.56 280 GLN A C 1
ATOM 2205 O O . GLN A 1 280 ? 14.910 27.578 -10.448 1.00 49.56 280 GLN A O 1
ATOM 2210 N N . LEU A 1 281 ? 16.648 26.222 -9.996 1.00 49.78 281 LEU A N 1
ATOM 2211 C CA . LEU A 1 281 ? 16.668 26.367 -8.546 1.00 49.78 281 LEU A CA 1
ATOM 2212 C C . LEU A 1 281 ? 17.107 27.789 -8.162 1.00 49.78 281 LEU A C 1
ATOM 2214 O O . LEU A 1 281 ? 18.241 28.178 -8.437 1.00 49.78 281 LEU A O 1
ATOM 2218 N N . GLN A 1 282 ? 16.257 28.533 -7.451 1.00 53.44 282 GLN A N 1
ATOM 2219 C CA . GLN A 1 282 ? 16.701 29.660 -6.630 1.00 53.44 282 GLN A CA 1
ATOM 2220 C C . GLN A 1 282 ? 16.498 29.356 -5.149 1.00 53.44 282 GLN A C 1
ATOM 2222 O O . GLN A 1 282 ? 15.393 29.306 -4.613 1.00 53.44 282 GLN A O 1
ATOM 2227 N N . SER A 1 283 ? 17.648 29.154 -4.519 1.00 48.56 283 SER A N 1
ATOM 2228 C CA . SER A 1 283 ? 17.884 29.073 -3.091 1.00 48.56 283 SER A CA 1
ATOM 2229 C C . SER A 1 283 ? 17.566 30.415 -2.426 1.00 48.56 283 SER A C 1
ATOM 2231 O O . SER A 1 283 ? 18.077 31.455 -2.844 1.00 48.56 283 SER A O 1
ATOM 2233 N N . ARG A 1 284 ? 16.754 30.409 -1.366 1.00 45.91 284 ARG A N 1
ATOM 2234 C CA . ARG A 1 284 ? 16.623 31.550 -0.452 1.00 45.91 284 ARG A CA 1
ATOM 2235 C C . ARG A 1 284 ? 16.763 31.066 0.984 1.00 45.91 284 ARG A C 1
ATOM 2237 O O . ARG A 1 284 ? 15.833 30.525 1.574 1.00 45.91 284 ARG A O 1
ATOM 2244 N N . GLY A 1 285 ? 17.968 31.259 1.514 1.00 45.44 285 GLY A N 1
ATOM 2245 C CA . GLY A 1 285 ? 18.276 31.131 2.930 1.00 45.44 285 GLY A CA 1
ATOM 2246 C C . GLY A 1 285 ? 17.625 32.258 3.729 1.00 45.44 285 GLY A C 1
ATOM 2247 O O . GLY A 1 285 ? 17.747 33.432 3.381 1.00 45.44 285 GLY A O 1
ATOM 2248 N N . GLY A 1 286 ? 16.937 31.884 4.803 1.00 43.78 286 GLY A N 1
ATOM 2249 C CA . GLY A 1 286 ? 16.457 32.792 5.836 1.00 43.78 286 GLY A CA 1
ATOM 2250 C C . GLY A 1 286 ? 17.137 32.446 7.153 1.00 43.78 286 GLY A C 1
ATOM 2251 O O . GLY A 1 286 ? 16.844 31.413 7.750 1.00 43.78 286 GLY A O 1
ATOM 2252 N N . TYR A 1 287 ? 18.054 33.306 7.588 1.00 43.81 287 TYR A N 1
ATOM 2253 C CA . TYR A 1 287 ? 18.614 33.295 8.934 1.00 43.81 287 TYR A CA 1
ATOM 2254 C C . TYR A 1 287 ? 17.533 33.751 9.918 1.00 43.81 287 TYR A C 1
ATOM 2256 O O . TYR A 1 287 ? 17.041 34.872 9.811 1.00 43.81 287 TYR A O 1
ATOM 2264 N N . PHE A 1 288 ? 17.183 32.907 10.887 1.00 42.56 288 PHE A N 1
ATOM 2265 C CA . PHE A 1 288 ? 16.404 33.312 12.056 1.00 42.56 288 PHE A CA 1
ATOM 2266 C C . PHE A 1 288 ? 17.317 33.269 13.283 1.00 42.56 288 PHE A C 1
ATOM 2268 O O . PHE A 1 288 ? 17.685 32.199 13.766 1.00 42.56 288 PHE A O 1
ATOM 2275 N N . GLN A 1 289 ? 17.715 34.450 13.760 1.00 45.31 289 GLN A N 1
ATOM 2276 C CA . GLN A 1 289 ? 18.344 34.628 15.065 1.00 45.31 289 GLN A CA 1
ATOM 2277 C C . GLN A 1 289 ? 17.255 34.538 16.140 1.00 45.31 289 GLN A C 1
ATOM 2279 O O . GLN A 1 289 ? 16.356 35.375 16.208 1.00 45.31 289 GLN A O 1
ATOM 2284 N N . GLY A 1 290 ? 17.323 33.485 16.953 1.00 45.50 290 GLY A N 1
ATOM 2285 C CA . GLY A 1 290 ? 16.476 33.294 18.124 1.00 45.50 290 GLY A CA 1
ATOM 2286 C C . GLY A 1 290 ? 16.955 34.158 19.284 1.00 45.50 290 GLY A C 1
ATOM 2287 O O . GLY A 1 290 ? 18.064 33.986 19.784 1.00 45.50 290 GLY A O 1
ATOM 2288 N N . LEU A 1 291 ? 16.092 35.088 19.682 1.00 48.75 291 LEU A N 1
ATOM 2289 C CA . LEU A 1 291 ? 16.225 35.963 20.837 1.00 48.75 291 LEU A CA 1
ATOM 2290 C C . LEU A 1 291 ? 16.051 35.201 22.159 1.00 48.75 291 LEU A C 1
ATOM 2292 O O . LEU A 1 291 ? 15.249 34.276 22.279 1.00 48.75 291 LEU A O 1
ATOM 2296 N N . CYS A 1 292 ? 16.799 35.677 23.151 1.00 51.50 292 CYS A N 1
ATOM 2297 C CA . CYS A 1 292 ? 16.796 35.312 24.560 1.00 51.50 292 CYS A CA 1
ATOM 2298 C C . CYS A 1 292 ? 15.400 35.209 25.192 1.00 51.50 292 CYS A C 1
ATOM 2300 O O . CYS A 1 292 ? 14.548 36.071 24.967 1.00 51.50 292 CYS A O 1
ATOM 2302 N N . ARG A 1 293 ? 15.246 34.289 26.154 1.00 40.44 293 ARG A N 1
ATOM 2303 C CA . ARG A 1 293 ? 14.412 34.543 27.336 1.00 40.44 293 ARG A CA 1
ATOM 2304 C C . ARG A 1 293 ? 15.031 34.002 28.633 1.00 40.44 293 ARG A C 1
ATOM 2306 O O . ARG A 1 293 ? 15.803 33.049 28.577 1.00 40.44 293 ARG A O 1
ATOM 2313 N N . PRO A 1 294 ? 14.726 34.658 29.769 1.00 54.16 294 PRO A N 1
ATOM 2314 C CA . PRO A 1 294 ? 15.461 34.543 31.020 1.00 54.16 294 PRO A CA 1
ATOM 2315 C C . PRO A 1 294 ? 14.909 33.451 31.942 1.00 54.16 294 PRO A C 1
ATOM 2317 O O . PRO A 1 294 ? 13.714 33.155 31.940 1.00 54.16 294 PRO A O 1
ATOM 2320 N N . SER A 1 295 ? 15.799 32.921 32.777 1.00 50.16 295 SER A N 1
ATOM 2321 C CA . SER A 1 295 ? 15.476 32.116 33.952 1.00 50.16 295 SER A CA 1
ATOM 2322 C C . SER A 1 295 ? 14.812 32.981 35.020 1.00 50.16 295 SER A C 1
ATOM 2324 O O . SER A 1 295 ? 15.382 33.998 35.415 1.00 50.16 295 SER A O 1
ATOM 2326 N N . ILE A 1 296 ? 13.652 32.557 35.524 1.00 52.59 296 ILE A N 1
ATOM 2327 C CA . ILE A 1 296 ? 13.117 33.018 36.808 1.00 52.59 296 ILE A CA 1
ATOM 2328 C C . ILE A 1 296 ? 12.558 31.809 37.568 1.00 52.59 296 ILE A C 1
ATOM 2330 O O . ILE A 1 296 ? 11.653 31.146 37.070 1.00 52.59 296 ILE A O 1
ATOM 2334 N N . SER A 1 297 ? 13.154 31.637 38.755 1.00 59.03 297 SER A N 1
ATOM 2335 C CA . SER A 1 297 ? 12.769 30.956 40.005 1.00 59.03 297 SER A CA 1
ATOM 2336 C C . SER A 1 297 ? 12.327 29.496 40.005 1.00 59.03 297 SER A C 1
ATOM 2338 O O . SER A 1 297 ? 11.241 29.183 39.482 1.00 59.03 297 SER A O 1
#

InterPro domains:
  IPR029498 Prion-inhibition and propagation, HeLo domain [PF14479] (20-147)
  IPR038305 HeLo domain superfamily [G3DSA:1.20.120.1020] (1-182)

Nearest PDB structures (foldseek):
  4o9y-assembly2_G  TM=1.909E-01  e=9.093E-01  Photorhabdus luminescens
  6h6f-assembly1_E  TM=1.844E-01  e=1.359E+00  Photorhabdus luminescens
  6l7e-assembly1_B  TM=1.757E-01  e=1.284E+00  Photorhabdus luminescens
  8cpz-assembly1_E  TM=1.839E-01  e=2.280E+00  Photorhabdus luminescens
  8cq0-assembly1_B  TM=1.843E-01  e=2.557E+00  Photorhabdus luminescens

Foldseek 3Di:
DDDPPPPPPPDDLLVLQPPSVVLVVLVVVVVVCVVPPPNCCVQLVWDFDDPVPPDPDDVCPLVVLLCVLCVVVPPPPPVVVVVVCPDPDPTDIDRPDPVSVVVVVVVVVVSVVVSCVSCVPSDPVVVVVVLVSLLSSLLSRLDLVSLCVQLVVCVPPPVSSNVSSVVSSVVNVVVVVVVVVVVVVVVVVVVPPPPDDDDDPDPVVVVVVVVPDDPVRVVVVVVVVVVVVVVVVVVVVVVVVVVVVVVVVPPPPDDPDDDDDDDDDDDDDDDDDDDDDDDDDDDDDDDDDDDDDDDDD

Mean predicted aligned error: 17.24 Å

Radius of gyration: 32.0 Å; Cα contacts (8 Å, |Δi|>4): 113; chains: 1; bounding box: 70×60×102 Å

Secondary structure (DSSP, 8-state):
------------GGGG-TTHHHHHHHHHHHHHHHH-HHHHHHHH-EEE--GGGS-TTSSHHHHHHHHHHTGGGS----HHHHHH-S------EEE--HHHHHHHHHHHHHHHHHHHHHHTTS-HHHHHHHHHHHHHHHHT---HHHHHHHHHHHTTT-HHHHHHHHHHHHHHHHHHHHHHHHHHHHHHHHHHTT-SS-----HHHHHHHHHTS-HHHHHHHHHHHHHHHHHHHHHHHHHHHHHHHHHHTTSSS------------------------PPPP----------------

Organism: NCBI:txid2100454

Sequence (297 aa):
MGLTADTTTKKNPFDLCAYSELVYETMTLILDRFEDSGKMQNRYGCAGVNASQLGPDGPKSVFQQLSTSFNNFSAKSTSIDRARSTLIKKTHWVIRDHKKFETLIYDAKGYIDSLQDITKNLESHSIHDQKDVMTMGVRRINDTRALGWLSEVCIVDYPELSDAATSKAETITQASISNENQDERIIHGFVSENDNDSDGVSLNYVIASLEDMTVTQLKHELSTFRLQEKLRAKEAMQREEKNQSESEQLADDDDDEPGDESSLGGYKISENRPTKRGEQLQSRGGYFQGLCRPSIS

pLDDT: mean 73.89, std 16.89, range [40.09, 97.44]